Protein AF-A0A166J605-F1 (afdb_monomer_lite)

Radius of gyration: 28.19 Å; chains: 1; bounding box: 50×47×83 Å

Secondary structure (DSSP, 8-state):
------PPEEP-TTSEE-TT-EEEETTEEEEESS-EESPPTTSS-TTSSEEEEE---------S-PPP-EEEES--SEEE-BTTBEEEEEEEEESS-EEEEEEEEETTS-EEEEEEEEESSEEEEEEEE-S--SEEEEEEEEEEETTS-EEEEEEEEEEE-TT-PPP--TT-PPBP-TT--PPTT-EEE-TTS-EEEEPPTTSHHHHT-GGG-TTTSSSHHHHEEE-

pLDDT: mean 83.41, std 15.11, range [32.03, 97.44]

Structure (mmCIF, N/CA/C/O backbone):
data_AF-A0A166J605-F1
#
_entry.id   AF-A0A166J605-F1
#
loop_
_atom_site.group_PDB
_atom_site.id
_atom_site.type_symbol
_atom_site.label_atom_id
_atom_site.label_alt_id
_atom_site.label_comp_id
_atom_site.label_asym_id
_atom_site.label_entity_id
_atom_site.label_seq_id
_atom_site.pdbx_PDB_ins_code
_atom_site.Cartn_x
_atom_site.Cartn_y
_atom_site.Cartn_z
_atom_site.occupancy
_atom_site.B_iso_or_equiv
_atom_site.auth_seq_id
_atom_site.auth_comp_id
_atom_site.auth_asym_id
_atom_site.auth_atom_id
_atom_site.pdbx_PDB_model_num
ATOM 1 N N . MET A 1 1 ? 3.686 -33.165 -22.430 1.00 32.03 1 MET A N 1
ATOM 2 C CA . MET A 1 1 ? 2.916 -32.115 -21.742 1.00 32.03 1 MET A CA 1
ATOM 3 C C . MET A 1 1 ? 3.127 -30.854 -22.553 1.00 32.03 1 MET A C 1
ATOM 5 O O . MET A 1 1 ? 4.268 -30.515 -22.823 1.00 32.03 1 MET A O 1
ATOM 9 N N . THR A 1 2 ? 2.044 -30.329 -23.110 1.00 35.28 2 THR A N 1
ATOM 10 C CA . THR A 1 2 ? 1.990 -29.158 -23.990 1.00 35.28 2 THR A CA 1
ATOM 11 C C . THR A 1 2 ? 2.029 -27.903 -23.134 1.00 35.28 2 THR A C 1
ATOM 13 O O . THR A 1 2 ? 1.066 -27.674 -22.406 1.00 35.28 2 THR A O 1
ATOM 16 N N . ASP A 1 3 ? 3.100 -27.119 -23.220 1.00 38.66 3 ASP A N 1
ATOM 17 C CA . ASP A 1 3 ? 3.092 -25.752 -22.699 1.00 38.66 3 ASP A CA 1
ATOM 18 C C . ASP A 1 3 ? 2.829 -24.812 -23.877 1.00 38.66 3 ASP A C 1
ATOM 20 O O . ASP A 1 3 ? 3.684 -24.569 -24.729 1.00 38.66 3 ASP A O 1
ATOM 24 N N . GLY A 1 4 ? 1.555 -24.449 -24.016 1.00 38.75 4 GLY A N 1
ATOM 25 C CA . GLY A 1 4 ? 1.030 -23.620 -25.089 1.00 38.75 4 GLY A CA 1
ATOM 26 C C . GLY A 1 4 ? 1.292 -22.147 -24.814 1.00 38.75 4 GLY A C 1
ATOM 27 O O . GLY A 1 4 ? 0.383 -21.429 -24.403 1.00 38.75 4 GLY A O 1
ATOM 28 N N . SER A 1 5 ? 2.514 -21.694 -25.093 1.00 47.38 5 SER A N 1
ATOM 29 C CA . SER A 1 5 ? 2.803 -20.272 -25.289 1.00 47.38 5 SER A CA 1
ATOM 30 C C . SER A 1 5 ? 2.070 -19.799 -26.550 1.00 47.38 5 SER A C 1
ATOM 32 O O . SER A 1 5 ? 2.571 -19.928 -27.665 1.00 47.38 5 SER A O 1
ATOM 34 N N . ASN A 1 6 ? 0.835 -19.321 -26.376 1.00 52.19 6 ASN A N 1
ATOM 35 C CA . ASN A 1 6 ? -0.012 -18.757 -27.430 1.00 52.19 6 ASN A CA 1
ATOM 36 C C . ASN A 1 6 ? 0.515 -17.382 -27.871 1.00 52.19 6 ASN A C 1
ATOM 38 O O . ASN A 1 6 ? -0.078 -16.352 -27.564 1.00 52.19 6 ASN A O 1
ATOM 42 N N . CYS A 1 7 ? 1.634 -17.378 -28.585 1.00 62.84 7 CYS A N 1
ATOM 43 C CA . CYS A 1 7 ? 2.176 -16.205 -29.253 1.00 62.84 7 CYS A CA 1
ATOM 44 C C . CYS A 1 7 ? 1.897 -16.294 -30.759 1.00 62.84 7 CYS A C 1
ATOM 46 O O . CYS A 1 7 ? 2.074 -17.359 -31.358 1.00 62.84 7 CYS A O 1
ATOM 48 N N . ALA A 1 8 ? 1.486 -15.182 -31.374 1.00 70.12 8 ALA A N 1
ATOM 49 C CA . ALA A 1 8 ? 1.404 -15.070 -32.828 1.00 70.12 8 ALA A CA 1
ATOM 50 C C . ALA A 1 8 ? 2.793 -15.271 -33.467 1.00 70.12 8 ALA A C 1
ATOM 52 O O . ALA A 1 8 ? 3.817 -14.977 -32.850 1.00 70.12 8 ALA A O 1
ATOM 53 N N . ALA A 1 9 ? 2.840 -15.796 -34.693 1.00 82.44 9 ALA A N 1
ATOM 54 C CA . ALA A 1 9 ? 4.103 -15.988 -35.405 1.00 82.44 9 ALA A CA 1
ATOM 55 C C . ALA A 1 9 ? 4.749 -14.633 -35.750 1.00 82.44 9 ALA A C 1
ATOM 57 O O . ALA A 1 9 ? 4.039 -13.667 -36.011 1.00 82.44 9 ALA A O 1
ATOM 58 N N . ALA A 1 10 ? 6.082 -14.559 -35.787 1.00 83.06 10 ALA A N 1
ATOM 59 C CA . ALA A 1 10 ? 6.775 -13.329 -36.175 1.00 83.06 10 ALA A CA 1
ATOM 60 C C . ALA A 1 10 ? 6.398 -12.897 -37.603 1.00 83.06 10 ALA A C 1
ATOM 62 O O . ALA A 1 10 ? 6.252 -13.743 -38.492 1.00 83.06 10 ALA A O 1
ATOM 63 N N . TRP A 1 11 ? 6.256 -11.588 -37.826 1.00 89.88 11 TRP A N 1
ATOM 64 C CA . TRP A 1 11 ? 5.959 -11.043 -39.148 1.00 89.88 11 TRP A CA 1
ATOM 65 C C . TRP A 1 11 ? 7.101 -11.320 -40.141 1.00 89.88 11 TRP A C 1
ATOM 67 O O . TRP A 1 11 ? 8.266 -11.017 -39.903 1.00 89.88 11 TRP A O 1
ATOM 77 N N . ASP A 1 12 ? 6.741 -11.883 -41.291 1.00 88.94 12 ASP A N 1
ATOM 78 C CA . ASP A 1 12 ? 7.602 -12.097 -42.456 1.00 88.94 12 ASP A CA 1
ATOM 79 C C . ASP A 1 12 ? 7.121 -11.253 -43.649 1.00 88.94 12 ASP A C 1
ATOM 81 O O . ASP A 1 12 ? 5.981 -11.391 -44.104 1.00 88.94 12 ASP A O 1
ATOM 85 N N . THR A 1 13 ? 8.019 -10.425 -44.190 1.00 90.62 13 THR A N 1
ATOM 86 C CA . THR A 1 13 ? 7.787 -9.530 -45.339 1.00 90.62 13 THR A CA 1
ATOM 87 C C . THR A 1 13 ? 7.363 -10.252 -46.629 1.00 90.62 13 THR A C 1
ATOM 89 O O . THR A 1 13 ? 6.655 -9.696 -47.471 1.00 90.62 13 THR A O 1
ATOM 92 N N . ASN A 1 14 ? 7.754 -11.514 -46.808 1.00 90.75 14 ASN A N 1
ATOM 93 C CA . ASN A 1 14 ? 7.460 -12.293 -48.009 1.00 90.75 14 ASN A CA 1
ATOM 94 C C . ASN A 1 14 ? 6.150 -13.075 -47.916 1.00 90.75 14 ASN A C 1
ATOM 96 O O . ASN A 1 14 ? 5.691 -13.584 -48.949 1.00 90.75 14 ASN A O 1
ATOM 100 N N . THR A 1 15 ? 5.554 -13.149 -46.730 1.00 87.81 15 THR A N 1
ATOM 101 C CA . THR A 1 15 ? 4.316 -13.878 -46.457 1.00 87.81 15 THR A CA 1
ATOM 102 C C . THR A 1 15 ? 3.096 -13.006 -46.740 1.00 87.81 15 THR A C 1
ATOM 104 O O . THR A 1 15 ? 3.112 -11.789 -46.568 1.00 87.81 15 THR A O 1
ATOM 107 N N . VAL A 1 16 ? 2.042 -13.641 -47.248 1.00 92.94 16 VAL A N 1
ATOM 108 C CA . VAL A 1 16 ? 0.738 -13.008 -47.459 1.00 92.94 16 VAL A CA 1
ATOM 109 C C . VAL A 1 16 ? -0.096 -13.200 -46.202 1.00 92.94 16 VAL A C 1
ATOM 111 O O . VAL A 1 16 ? -0.232 -14.335 -45.749 1.00 92.94 16 VAL A O 1
ATOM 114 N N . TYR A 1 17 ? -0.690 -12.116 -45.714 1.00 90.06 17 TYR A N 1
ATOM 115 C CA . TYR A 1 17 ? -1.621 -12.111 -44.588 1.00 90.06 17 TYR A CA 1
ATOM 116 C C . TYR A 1 17 ? -2.995 -11.642 -45.053 1.00 90.06 17 TYR A C 1
ATOM 118 O O . TYR A 1 17 ? -3.101 -10.791 -45.941 1.00 90.06 17 TYR A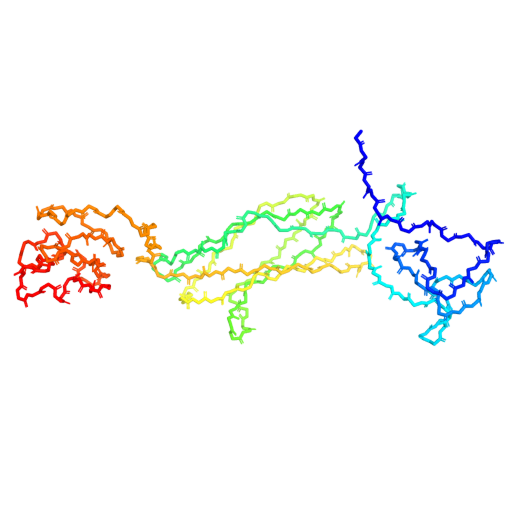 O 1
ATOM 126 N N . VAL A 1 18 ? -4.048 -12.204 -44.476 1.00 90.50 18 VAL A N 1
ATOM 127 C CA . VAL A 1 18 ? -5.445 -11.836 -44.732 1.00 90.50 18 VAL A CA 1
ATOM 128 C C . VAL A 1 18 ? -6.105 -11.298 -43.465 1.00 90.50 18 VAL A C 1
ATOM 130 O O . VAL A 1 18 ? -5.535 -11.364 -42.382 1.00 90.50 18 VAL A O 1
ATOM 133 N N . GLU A 1 19 ? -7.305 -10.731 -43.603 1.00 89.75 19 GLU A N 1
ATOM 134 C CA . GLU A 1 19 ? -8.050 -10.161 -42.475 1.00 89.75 19 GLU A CA 1
ATOM 135 C C . GLU A 1 19 ? -8.143 -11.141 -41.293 1.00 89.75 19 GLU A C 1
ATOM 137 O O . GLU A 1 19 ? -8.580 -12.282 -41.451 1.00 89.75 19 GLU A O 1
ATOM 142 N N . GLY A 1 20 ? -7.749 -10.673 -40.109 1.00 82.62 20 GLY A N 1
ATOM 143 C CA . GLY A 1 20 ? -7.756 -11.444 -38.868 1.00 82.62 20 GLY A CA 1
ATOM 144 C C . GLY A 1 20 ? -6.460 -12.199 -38.564 1.00 82.62 20 GLY A C 1
ATOM 145 O O . GLY A 1 20 ? -6.301 -12.643 -37.425 1.00 82.62 20 GLY A O 1
ATOM 146 N N . ASP A 1 21 ? -5.527 -12.314 -39.516 1.00 88.75 21 ASP A N 1
ATOM 147 C CA . ASP A 1 21 ? -4.219 -12.925 -39.260 1.00 88.75 21 ASP A CA 1
ATOM 148 C C . ASP A 1 21 ? -3.436 -12.115 -38.225 1.00 88.75 21 ASP A C 1
ATOM 150 O O . ASP A 1 21 ? -3.425 -10.882 -38.257 1.00 88.75 21 ASP A O 1
ATOM 154 N N . GLN A 1 22 ? -2.766 -12.825 -37.315 1.00 87.56 22 GLN A N 1
ATOM 155 C CA . GLN A 1 22 ? -1.987 -12.237 -36.231 1.00 87.56 22 GLN A CA 1
ATOM 156 C C . GLN A 1 22 ? -0.501 -12.490 -36.420 1.00 87.56 22 GLN A C 1
ATOM 158 O O . GLN A 1 22 ? -0.092 -13.617 -36.708 1.00 87.56 22 GLN A O 1
ATOM 163 N N . VAL A 1 23 ? 0.299 -11.455 -36.182 1.00 86.38 23 VAL A N 1
ATOM 164 C CA . VAL A 1 23 ? 1.761 -11.533 -36.195 1.00 86.38 23 VAL A CA 1
ATOM 165 C C . VAL A 1 23 ? 2.365 -10.810 -35.000 1.00 86.38 23 VAL A C 1
ATOM 167 O O . VAL A 1 23 ? 1.783 -9.843 -34.508 1.00 86.38 23 VAL A O 1
ATOM 170 N N . SER A 1 24 ? 3.541 -11.241 -34.549 1.00 84.69 24 SER A N 1
ATOM 171 C CA . SER A 1 24 ? 4.363 -10.452 -33.631 1.00 84.69 24 SER A CA 1
ATOM 172 C C . SER A 1 24 ? 5.374 -9.602 -34.404 1.00 84.69 24 SER A C 1
ATOM 174 O O . SER A 1 24 ? 6.032 -10.082 -35.330 1.00 84.69 24 SER A O 1
ATOM 176 N N . HIS A 1 25 ? 5.466 -8.318 -34.053 1.00 80.00 25 HIS A N 1
ATOM 177 C CA . HIS A 1 25 ? 6.425 -7.365 -34.623 1.00 80.00 25 HIS A CA 1
ATOM 178 C C . HIS A 1 25 ? 6.642 -6.207 -33.645 1.00 80.00 25 HIS A C 1
ATOM 180 O O . HIS A 1 25 ? 5.673 -5.721 -33.059 1.00 80.00 25 HIS A O 1
ATOM 186 N N . ASP A 1 26 ? 7.893 -5.787 -33.450 1.00 73.25 26 ASP A N 1
ATOM 187 C CA . ASP A 1 26 ? 8.279 -4.699 -32.534 1.00 73.25 26 ASP A CA 1
ATOM 188 C C . ASP A 1 26 ? 7.640 -4.796 -31.136 1.00 73.25 26 ASP A C 1
ATOM 190 O O . ASP A 1 26 ? 7.045 -3.850 -30.623 1.00 73.25 26 ASP A O 1
ATOM 194 N N . GLY A 1 27 ? 7.710 -5.985 -30.528 1.00 71.31 27 GLY A N 1
ATOM 195 C CA . GLY A 1 27 ? 7.233 -6.224 -29.158 1.00 71.31 27 GLY A CA 1
ATOM 196 C C . GLY A 1 27 ? 5.711 -6.271 -28.989 1.00 71.31 27 GLY A C 1
ATOM 197 O O . GLY A 1 27 ? 5.237 -6.527 -27.887 1.00 71.31 27 GLY A O 1
ATOM 198 N N . ALA A 1 28 ? 4.939 -6.090 -30.062 1.00 75.81 28 ALA A N 1
ATOM 199 C CA . ALA A 1 28 ? 3.483 -6.120 -30.029 1.00 75.81 28 ALA A CA 1
ATOM 200 C C . ALA A 1 28 ? 2.901 -7.210 -30.936 1.00 75.81 28 ALA A C 1
ATOM 202 O O . ALA A 1 28 ? 3.523 -7.662 -31.901 1.00 75.81 28 ALA A O 1
ATOM 203 N N . THR A 1 29 ? 1.663 -7.605 -30.641 1.00 83.31 29 THR A N 1
ATOM 204 C CA . THR A 1 29 ? 0.846 -8.419 -31.544 1.00 83.31 29 THR A CA 1
ATOM 205 C C . THR A 1 29 ? 0.003 -7.507 -32.429 1.00 83.31 29 THR A C 1
ATOM 207 O O . THR A 1 29 ? -0.689 -6.607 -31.944 1.00 83.31 29 THR A O 1
ATOM 210 N N . TRP A 1 30 ? 0.035 -7.763 -33.732 1.00 86.12 30 TRP A N 1
ATOM 211 C CA . TRP A 1 30 ? -0.675 -7.009 -34.760 1.00 86.12 30 TRP A CA 1
ATOM 212 C C . TRP A 1 30 ? -1.662 -7.907 -35.494 1.00 86.12 30 TRP A C 1
ATOM 214 O O . TRP A 1 30 ? -1.347 -9.054 -35.796 1.00 86.12 30 TRP A O 1
ATOM 224 N N . VAL A 1 31 ? -2.842 -7.373 -35.808 1.00 87.94 31 VAL A N 1
ATOM 225 C CA . VAL A 1 31 ? -3.890 -8.039 -36.590 1.00 87.94 31 VAL A CA 1
ATOM 226 C C . VAL A 1 31 ? -4.006 -7.359 -37.951 1.00 87.94 31 VAL A C 1
ATOM 228 O O . VAL A 1 31 ? -4.126 -6.131 -38.023 1.00 87.94 31 VAL A O 1
ATOM 231 N N . ALA A 1 32 ? -3.991 -8.141 -39.027 1.00 92.50 32 ALA A N 1
ATOM 232 C CA . ALA A 1 32 ? -4.240 -7.636 -40.372 1.00 92.50 32 ALA A CA 1
ATOM 233 C C . ALA A 1 32 ? -5.724 -7.273 -40.533 1.00 92.50 32 ALA A C 1
ATOM 235 O O . ALA A 1 32 ? -6.611 -8.077 -40.251 1.00 92.50 32 ALA A O 1
ATOM 236 N N . GLY A 1 33 ? -6.011 -6.063 -41.005 1.00 84.00 33 GLY A N 1
ATOM 237 C CA . GLY A 1 33 ? -7.370 -5.607 -41.302 1.00 84.00 33 GLY A CA 1
ATOM 238 C C . GLY A 1 33 ? -7.880 -6.063 -42.671 1.00 84.00 33 GLY A C 1
ATOM 239 O O . GLY A 1 33 ? -9.083 -6.084 -42.898 1.00 84.00 33 GLY A O 1
ATOM 240 N N . TRP A 1 34 ? -6.979 -6.405 -43.594 1.00 88.25 34 TRP A N 1
ATOM 241 C CA . TRP A 1 34 ? -7.284 -6.936 -44.925 1.00 88.25 34 TRP A CA 1
ATOM 242 C C . TRP A 1 34 ? -6.033 -7.584 -45.534 1.00 88.25 34 TRP A C 1
ATOM 244 O O . TRP A 1 34 ? -4.987 -7.663 -44.896 1.00 88.25 34 TRP A O 1
ATOM 254 N N . TYR A 1 35 ? -6.147 -8.055 -46.780 1.00 94.50 35 TYR A N 1
ATOM 255 C CA . TYR A 1 35 ? -5.037 -8.635 -47.536 1.00 94.50 35 TYR A CA 1
ATOM 256 C C . TYR A 1 35 ? -3.806 -7.716 -47.557 1.00 94.50 35 TYR A C 1
ATOM 258 O O . TYR A 1 35 ? -3.887 -6.587 -48.043 1.00 94.50 35 TYR A O 1
ATOM 266 N N . THR A 1 36 ? -2.654 -8.225 -47.127 1.00 91.88 36 THR A N 1
ATOM 267 C CA . THR A 1 36 ? -1.374 -7.514 -47.202 1.00 91.88 36 THR A CA 1
ATOM 268 C C . THR A 1 36 ? -0.198 -8.455 -47.441 1.00 91.88 36 THR A C 1
ATOM 270 O O . THR A 1 36 ? -0.246 -9.651 -47.150 1.00 91.88 36 THR A O 1
ATOM 273 N N . ARG A 1 37 ? 0.874 -7.908 -48.017 1.00 92.88 37 ARG A N 1
ATOM 274 C CA . ARG A 1 37 ? 2.165 -8.570 -48.202 1.00 92.88 37 ARG A CA 1
ATOM 275 C C . ARG A 1 37 ? 3.264 -7.515 -48.221 1.00 92.88 37 ARG A C 1
ATOM 277 O O . ARG A 1 37 ? 3.218 -6.608 -49.048 1.00 92.88 37 ARG A O 1
ATOM 284 N N . GLY A 1 38 ? 4.259 -7.669 -47.357 1.00 88.38 38 GLY A N 1
ATOM 285 C CA . GLY A 1 38 ? 5.427 -6.788 -47.306 1.00 88.38 38 GLY A CA 1
ATOM 286 C C . GLY A 1 38 ? 5.211 -5.431 -46.632 1.00 88.38 38 GLY A C 1
ATOM 287 O O . GLY A 1 38 ? 6.190 -4.721 -46.436 1.00 88.38 38 GLY A O 1
ATOM 288 N N . GLU A 1 39 ? 3.985 -5.078 -46.234 1.00 86.88 39 GLU A N 1
ATOM 289 C CA . GLU A 1 39 ? 3.732 -3.894 -45.404 1.00 86.88 39 GLU A CA 1
ATOM 290 C C . GLU A 1 39 ? 4.042 -4.219 -43.941 1.00 86.88 39 GLU A C 1
ATOM 292 O O . GLU A 1 39 ? 3.499 -5.178 -43.389 1.00 86.88 39 GLU A O 1
ATOM 297 N N . GLU A 1 40 ? 4.929 -3.438 -43.331 1.00 89.44 40 GLU A N 1
ATOM 298 C CA . GLU A 1 40 ? 5.452 -3.681 -41.986 1.00 89.44 40 GLU A CA 1
ATOM 299 C C . GLU A 1 40 ? 4.476 -3.174 -40.904 1.00 89.44 40 GLU A C 1
ATOM 301 O O . GLU A 1 40 ? 4.002 -2.029 -40.994 1.00 89.44 40 GLU A O 1
ATOM 306 N N . PRO A 1 41 ? 4.141 -3.983 -39.881 1.00 87.88 41 PRO A N 1
ATOM 307 C CA . PRO A 1 41 ? 3.296 -3.541 -38.775 1.00 87.88 41 PRO A CA 1
ATOM 308 C C . PRO A 1 41 ? 3.866 -2.311 -38.056 1.00 87.88 41 PRO A C 1
ATOM 310 O O . PRO A 1 41 ? 5.072 -2.145 -37.945 1.00 87.88 41 PRO A O 1
ATOM 313 N N . GLY A 1 42 ? 2.997 -1.396 -37.618 1.00 83.69 42 GLY A N 1
ATOM 314 C CA . GLY A 1 42 ? 3.407 -0.135 -36.977 1.00 83.69 42 GLY A CA 1
ATOM 315 C C . GLY A 1 42 ? 3.837 0.996 -37.920 1.00 83.69 42 GLY A C 1
ATOM 316 O O . GLY A 1 42 ? 3.830 2.154 -37.509 1.00 83.69 42 GLY A O 1
ATOM 317 N N . THR A 1 43 ? 4.105 0.717 -39.200 1.00 84.75 43 THR A N 1
ATOM 318 C CA . THR A 1 43 ? 4.583 1.740 -40.160 1.00 84.75 43 THR A CA 1
ATOM 319 C C . THR A 1 43 ? 3.484 2.366 -41.026 1.00 84.75 43 THR A C 1
ATOM 321 O O . THR A 1 43 ? 3.698 3.387 -41.677 1.00 84.75 43 THR A O 1
ATOM 324 N N . THR A 1 44 ? 2.283 1.782 -41.031 1.00 81.88 44 THR A N 1
ATOM 325 C CA . THR A 1 44 ? 1.199 2.139 -41.970 1.00 81.88 44 THR A CA 1
ATOM 326 C C . THR A 1 44 ? 0.207 3.181 -41.429 1.00 81.88 44 THR A C 1
ATOM 328 O O . THR A 1 44 ? -0.774 3.514 -42.096 1.00 81.88 44 THR A O 1
ATOM 331 N N . GLY A 1 45 ? 0.483 3.755 -40.252 1.00 72.88 45 GLY A N 1
ATOM 332 C CA . GLY A 1 45 ? -0.334 4.791 -39.611 1.00 72.88 45 GLY A CA 1
ATOM 333 C C . GLY A 1 45 ? -1.644 4.272 -39.006 1.00 72.88 45 GLY A C 1
ATOM 334 O O . GLY A 1 45 ? -2.002 3.105 -39.136 1.00 72.88 45 GLY A O 1
ATOM 335 N N . GLU A 1 46 ? -2.395 5.156 -38.343 1.00 64.56 46 GLU A N 1
ATOM 336 C CA . GLU A 1 46 ? -3.615 4.795 -37.594 1.00 64.56 46 GLU A CA 1
ATOM 337 C C . GLU A 1 46 ? -4.708 4.161 -38.474 1.00 64.56 46 GLU A C 1
ATOM 339 O O . GLU A 1 46 ? -5.496 3.344 -38.003 1.00 64.56 46 GLU A O 1
ATOM 344 N N . TRP A 1 47 ? -4.721 4.470 -39.773 1.00 78.62 47 TRP A N 1
ATOM 345 C CA . TRP A 1 47 ? -5.652 3.919 -40.769 1.00 78.62 47 TRP A CA 1
ATOM 346 C C . TRP A 1 47 ? -5.035 2.813 -41.639 1.00 78.62 47 TRP A C 1
ATOM 348 O O . TRP A 1 47 ? -5.635 2.415 -42.635 1.00 78.62 47 TRP A O 1
ATOM 358 N N . GLY A 1 48 ? -3.849 2.335 -41.265 1.00 83.75 48 GLY A N 1
ATOM 359 C CA . GLY A 1 48 ? -3.097 1.313 -41.977 1.00 83.75 48 GLY A CA 1
ATOM 360 C C . GLY A 1 48 ? -3.651 -0.101 -41.826 1.00 83.75 48 GLY A C 1
ATOM 361 O O . GLY A 1 48 ? -4.593 -0.355 -41.068 1.00 83.75 48 GLY A O 1
ATOM 362 N N . VAL A 1 49 ? -3.043 -1.026 -42.572 1.00 89.69 49 VAL A N 1
ATOM 363 C CA . VAL A 1 49 ? -3.476 -2.427 -42.666 1.00 89.69 49 VAL A CA 1
ATOM 364 C C . VAL A 1 49 ? -3.253 -3.220 -41.380 1.00 89.69 49 VAL A C 1
ATOM 366 O O . VAL A 1 49 ? -3.972 -4.182 -41.132 1.00 89.69 49 VAL A O 1
ATOM 369 N N . TRP A 1 50 ? -2.307 -2.808 -40.535 1.00 90.31 50 TRP A N 1
ATOM 370 C CA . TRP A 1 50 ? -2.004 -3.477 -39.272 1.00 90.31 50 TRP A CA 1
ATOM 371 C C . TRP A 1 50 ? -2.608 -2.724 -38.092 1.00 90.31 50 TRP A C 1
ATOM 373 O O . TRP A 1 50 ? -2.308 -1.551 -37.866 1.00 90.31 50 TRP A O 1
ATOM 383 N N . LYS A 1 51 ? -3.438 -3.415 -37.310 1.00 86.25 51 LYS A N 1
ATOM 384 C CA . LYS A 1 51 ? -4.030 -2.896 -36.073 1.00 86.25 51 LYS A CA 1
ATOM 385 C C . LYS A 1 51 ? -3.371 -3.554 -34.872 1.00 86.25 51 LYS A C 1
ATOM 387 O O . LYS A 1 51 ? -3.276 -4.776 -34.811 1.00 86.25 51 LYS A O 1
ATOM 392 N N . LYS A 1 52 ? -2.914 -2.744 -33.919 1.00 82.19 52 LYS A N 1
ATOM 393 C CA . LYS A 1 52 ? -2.286 -3.234 -32.690 1.00 82.19 52 LYS A CA 1
ATOM 394 C C . LYS A 1 52 ? -3.339 -3.938 -31.828 1.00 82.19 52 LYS A C 1
ATOM 396 O O . LYS A 1 52 ? -4.379 -3.348 -31.542 1.00 82.19 52 LYS A O 1
ATOM 401 N N . ALA A 1 53 ? -3.088 -5.193 -31.464 1.00 75.44 53 ALA A N 1
ATOM 402 C CA . ALA A 1 53 ? -4.025 -6.041 -30.726 1.00 75.44 53 ALA A CA 1
ATOM 403 C C . ALA A 1 53 ? -3.651 -6.193 -29.246 1.00 75.44 53 ALA A C 1
ATOM 405 O O . ALA A 1 53 ? -4.541 -6.191 -28.398 1.00 75.44 53 ALA A O 1
ATOM 406 N N . SER A 1 54 ? -2.356 -6.288 -28.926 1.00 69.12 54 SER A N 1
ATOM 407 C CA . SER A 1 54 ? -1.856 -6.311 -27.546 1.00 69.12 54 SER A CA 1
ATOM 408 C C . SER A 1 54 ? -0.354 -6.017 -27.472 1.00 69.12 54 SER A C 1
ATOM 410 O O . SER A 1 54 ? 0.387 -6.290 -28.418 1.00 69.12 54 SER A O 1
ATOM 412 N N . ASP A 1 55 ? 0.102 -5.519 -26.322 1.00 59.97 55 ASP A N 1
ATOM 413 C CA . ASP A 1 55 ? 1.523 -5.306 -25.981 1.00 59.97 55 ASP A CA 1
ATOM 414 C C . ASP A 1 55 ? 2.215 -6.593 -25.485 1.00 59.97 55 ASP A C 1
ATOM 416 O O . ASP A 1 55 ? 3.156 -6.561 -24.701 1.00 59.97 55 ASP A O 1
ATOM 420 N N . SER A 1 56 ? 1.715 -7.765 -25.886 1.00 49.81 56 SER A N 1
ATOM 421 C CA . SER A 1 56 ? 2.229 -9.052 -25.410 1.00 49.81 56 SER A CA 1
ATOM 422 C C . SER A 1 56 ? 3.575 -9.367 -26.072 1.00 49.81 56 SER A C 1
ATOM 424 O O . SER A 1 56 ? 3.614 -9.731 -27.251 1.00 49.81 56 SER A O 1
ATOM 426 N N . SER A 1 57 ? 4.664 -9.249 -25.307 1.00 52.66 57 SER A N 1
ATOM 427 C CA . SER A 1 57 ? 6.037 -9.497 -25.746 1.00 52.66 57 SER A CA 1
ATOM 428 C C . SER A 1 57 ? 6.263 -10.969 -26.121 1.00 52.66 57 SER A C 1
ATOM 430 O O . SER A 1 57 ? 6.553 -11.841 -25.306 1.00 52.66 57 SER A O 1
ATOM 432 N N . CYS A 1 58 ? 6.151 -11.265 -27.414 1.00 48.16 58 CYS A N 1
ATOM 433 C CA . CYS A 1 58 ? 6.579 -12.538 -27.982 1.00 48.16 58 CYS A CA 1
ATOM 434 C C . CYS A 1 58 ? 7.505 -12.291 -29.175 1.00 48.16 58 CYS A C 1
ATOM 436 O O . CYS A 1 58 ? 7.110 -12.399 -30.336 1.00 48.16 58 CYS A O 1
ATOM 438 N N . GLY A 1 59 ? 8.756 -11.950 -28.880 1.00 46.38 59 GLY A N 1
ATOM 439 C CA . GLY A 1 59 ? 9.804 -11.755 -29.876 1.00 46.38 59 GLY A CA 1
ATOM 440 C C . GLY A 1 59 ? 11.170 -11.876 -29.223 1.00 46.38 59 GLY A C 1
ATOM 441 O O . GLY A 1 59 ? 11.715 -10.901 -28.725 1.00 46.38 59 GLY A O 1
ATOM 442 N N . GLY A 1 60 ? 11.707 -13.094 -29.188 1.00 40.16 60 GLY A N 1
ATOM 443 C CA . GLY A 1 60 ? 13.047 -13.352 -28.681 1.00 40.16 60 GLY A CA 1
ATOM 444 C C . GLY A 1 60 ? 14.114 -12.740 -29.583 1.00 40.16 60 GLY A C 1
ATOM 445 O O . GLY A 1 60 ? 14.411 -13.272 -30.649 1.00 40.16 60 GLY A O 1
ATOM 446 N N . ASN A 1 61 ? 14.746 -11.680 -29.093 1.00 40.41 61 ASN A N 1
ATOM 447 C CA . ASN A 1 61 ? 16.152 -11.393 -29.329 1.00 40.41 61 ASN A CA 1
ATOM 448 C C . ASN A 1 61 ? 16.718 -10.797 -28.029 1.00 40.41 61 ASN A C 1
ATOM 450 O O . ASN A 1 61 ? 16.225 -9.753 -27.608 1.00 40.41 61 ASN A O 1
ATOM 454 N N . PRO A 1 62 ? 17.720 -11.408 -27.368 1.00 46.91 62 PRO A N 1
ATOM 455 C CA . PRO A 1 62 ? 18.416 -10.755 -26.269 1.00 46.91 62 PRO A CA 1
ATOM 456 C C . PRO A 1 62 ? 19.339 -9.683 -26.865 1.00 46.91 62 PRO A C 1
ATOM 458 O O . PRO A 1 62 ? 20.535 -9.897 -27.063 1.00 46.91 62 PRO A O 1
ATOM 461 N N . GLY A 1 63 ? 18.758 -8.539 -27.226 1.00 37.22 63 GLY A N 1
ATOM 462 C CA . GLY A 1 63 ? 19.511 -7.307 -27.408 1.00 37.22 63 GLY A CA 1
ATOM 463 C C . GLY A 1 63 ? 20.001 -6.814 -26.042 1.00 37.22 63 GLY A C 1
ATOM 464 O O . GLY A 1 63 ? 19.311 -7.015 -25.043 1.00 37.22 63 GLY A O 1
ATOM 465 N N . PRO A 1 64 ? 21.189 -6.196 -25.948 1.00 40.06 64 PRO A N 1
ATOM 466 C CA . PRO A 1 64 ? 21.617 -5.529 -24.727 1.00 40.06 64 PRO A CA 1
ATOM 467 C C . PRO A 1 64 ? 20.829 -4.218 -24.603 1.00 40.06 64 PRO A C 1
ATOM 469 O O . PRO A 1 64 ? 21.290 -3.173 -25.051 1.00 40.06 64 PRO A O 1
ATOM 472 N N . GLY A 1 65 ? 19.607 -4.310 -24.091 1.00 46.44 65 GLY A N 1
ATOM 473 C CA . GLY A 1 65 ? 18.672 -3.196 -23.955 1.00 46.44 65 GLY A CA 1
ATOM 474 C C . GLY A 1 65 ? 17.247 -3.724 -23.998 1.00 46.44 65 GLY A C 1
ATOM 475 O O . GLY A 1 65 ? 16.623 -3.700 -25.055 1.00 46.44 65 GLY A O 1
ATOM 476 N N . GLY A 1 66 ? 16.797 -4.304 -22.884 1.00 56.91 66 GLY A N 1
ATOM 477 C CA . GLY A 1 66 ? 15.363 -4.476 -22.650 1.00 56.91 66 GLY A CA 1
ATOM 478 C C . GLY A 1 66 ? 14.717 -3.106 -22.444 1.00 56.91 66 GLY A C 1
ATOM 479 O O . GLY A 1 66 ? 15.421 -2.138 -22.166 1.00 56.91 66 GLY A O 1
ATOM 480 N N . ASP A 1 67 ? 13.404 -3.035 -22.612 1.00 69.44 67 ASP A N 1
ATOM 481 C CA . ASP A 1 67 ? 12.576 -1.927 -22.137 1.00 69.44 67 ASP A CA 1
ATOM 482 C C . ASP A 1 67 ? 12.832 -1.657 -20.649 1.00 69.44 67 ASP A C 1
ATOM 484 O O . ASP A 1 67 ? 13.162 -2.582 -19.902 1.00 69.44 67 ASP A O 1
ATOM 488 N N . VAL A 1 68 ? 12.721 -0.398 -20.209 1.00 79.50 68 VAL A N 1
ATOM 489 C CA . VAL A 1 68 ? 12.928 -0.065 -18.794 1.00 79.50 68 VAL A CA 1
ATOM 490 C C . VAL A 1 68 ? 11.889 -0.806 -17.954 1.00 79.50 68 VAL A C 1
ATOM 492 O O . VAL A 1 68 ? 10.690 -0.539 -18.039 1.00 79.50 68 VAL A O 1
ATOM 495 N N . GLU A 1 69 ? 12.351 -1.692 -17.075 1.00 82.88 69 GLU A N 1
ATOM 496 C CA . GLU A 1 69 ? 11.490 -2.405 -16.137 1.00 82.88 69 GLU A CA 1
ATOM 497 C C . GLU A 1 69 ? 11.686 -1.856 -14.725 1.00 82.88 69 GLU A C 1
ATOM 499 O O . GLU A 1 69 ? 12.809 -1.685 -14.242 1.00 82.88 69 GLU A O 1
ATOM 504 N N . LEU A 1 70 ? 10.570 -1.621 -14.037 1.00 86.31 70 LEU A N 1
ATOM 505 C CA . LEU A 1 70 ? 10.522 -1.277 -12.622 1.00 86.31 70 LEU A CA 1
ATOM 506 C C . LEU A 1 70 ? 9.422 -2.098 -11.959 1.00 86.31 70 LEU A C 1
ATOM 508 O O . LEU A 1 70 ? 8.317 -2.221 -12.485 1.00 86.31 70 LEU A O 1
ATOM 512 N N . SER A 1 71 ? 9.711 -2.628 -10.777 1.00 87.06 71 SER A N 1
ATOM 513 C CA . SER A 1 71 ? 8.739 -3.350 -9.967 1.00 87.06 71 SER A CA 1
ATOM 514 C C . SER A 1 71 ? 8.785 -2.910 -8.509 1.00 87.06 71 SER A C 1
ATOM 516 O O . SER A 1 71 ? 9.812 -2.460 -7.996 1.00 87.06 71 SER A O 1
ATOM 518 N N . VAL A 1 72 ? 7.637 -3.046 -7.850 1.00 92.69 72 VAL A N 1
ATOM 519 C CA . VAL A 1 72 ? 7.457 -2.794 -6.421 1.00 92.69 72 VAL A CA 1
ATOM 520 C C . VAL A 1 72 ? 7.005 -4.095 -5.772 1.00 92.69 72 VAL A C 1
ATOM 522 O O . VAL A 1 72 ? 6.044 -4.724 -6.215 1.00 92.69 72 VAL A O 1
ATOM 525 N N . SER A 1 73 ? 7.683 -4.496 -4.703 1.00 89.12 73 SER A N 1
ATOM 526 C CA . SER A 1 73 ? 7.333 -5.673 -3.906 1.00 89.12 73 SER A CA 1
ATOM 527 C C . SER A 1 73 ? 7.406 -5.371 -2.409 1.00 89.12 73 SER A C 1
ATOM 529 O O . SER A 1 73 ? 7.910 -4.333 -1.992 1.00 89.12 73 SER A O 1
ATOM 531 N N . GLY A 1 74 ? 6.859 -6.252 -1.571 1.00 83.75 74 GLY A N 1
ATOM 532 C CA . GLY A 1 74 ? 6.911 -6.109 -0.108 1.00 83.75 74 GLY A CA 1
ATOM 533 C C . GLY A 1 74 ? 5.932 -5.096 0.500 1.00 83.75 74 GLY A C 1
ATOM 534 O O . GLY A 1 74 ? 5.724 -5.142 1.709 1.00 83.75 74 GLY A O 1
ATOM 535 N N . LEU A 1 75 ? 5.282 -4.255 -0.313 1.00 90.12 75 LEU A N 1
ATOM 536 C CA . LEU A 1 75 ? 4.208 -3.375 0.150 1.00 90.12 75 LEU A CA 1
ATOM 537 C C . LEU A 1 75 ? 3.022 -4.214 0.652 1.00 90.12 75 LEU A C 1
ATOM 539 O O . LEU A 1 75 ? 2.506 -5.071 -0.070 1.00 90.12 75 LEU A O 1
ATOM 543 N N . GLN A 1 76 ? 2.587 -3.972 1.886 1.00 84.75 76 GLN A N 1
ATOM 544 C CA . GLN A 1 76 ? 1.416 -4.631 2.455 1.00 84.75 76 GLN A CA 1
ATOM 545 C C . GLN A 1 76 ? 0.141 -4.012 1.881 1.00 84.75 76 GLN A C 1
ATOM 547 O O . GLN A 1 76 ? 0.094 -2.829 1.551 1.00 84.75 76 GLN A O 1
ATOM 552 N N . SER A 1 77 ? -0.924 -4.806 1.785 1.00 80.56 77 SER A N 1
ATOM 553 C CA . SER A 1 77 ? -2.238 -4.292 1.386 1.00 80.56 77 SER A CA 1
ATOM 554 C C . SER A 1 77 ? -2.870 -3.405 2.461 1.00 80.56 77 SER A C 1
ATOM 556 O O . SER A 1 77 ? -3.780 -2.637 2.159 1.00 80.56 77 SER A O 1
ATOM 558 N N . GLU A 1 78 ? -2.413 -3.530 3.708 1.00 85.69 78 GLU A N 1
ATOM 559 C CA . GLU A 1 78 ? -2.998 -2.883 4.872 1.00 85.69 78 GLU A CA 1
ATOM 560 C C . GLU A 1 78 ? -1.935 -2.535 5.914 1.00 85.69 78 GLU A C 1
ATOM 562 O O . GLU A 1 78 ? -1.060 -3.353 6.195 1.00 85.69 78 GLU A O 1
ATOM 567 N N . TYR A 1 79 ? -2.056 -1.342 6.493 1.00 86.81 79 TYR A N 1
ATOM 568 C CA . TYR A 1 79 ? -1.217 -0.838 7.572 1.00 86.81 79 TYR A CA 1
ATOM 569 C C . TYR A 1 79 ? -2.081 -0.278 8.699 1.00 86.81 79 TYR A C 1
ATOM 571 O O . TYR A 1 79 ? -3.146 0.293 8.457 1.00 86.81 79 TYR A O 1
ATOM 579 N N . ILE A 1 80 ? -1.603 -0.433 9.929 1.00 83.50 80 ILE A N 1
ATOM 580 C CA . ILE A 1 80 ? -2.282 0.035 11.134 1.00 83.50 80 ILE A CA 1
ATOM 581 C C . ILE A 1 80 ? -1.608 1.316 11.622 1.00 83.50 80 ILE A C 1
ATOM 583 O O . ILE A 1 80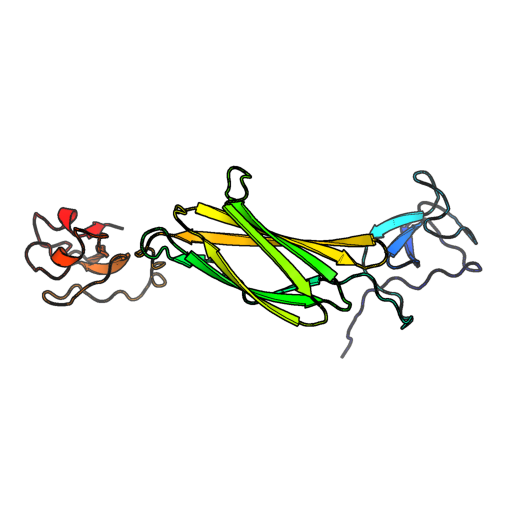 ? -0.381 1.380 11.678 1.00 83.50 80 ILE A O 1
ATOM 587 N N . LEU A 1 81 ? -2.418 2.319 11.950 1.00 82.56 81 LEU A N 1
ATOM 588 C CA . LEU A 1 81 ? -1.979 3.567 12.564 1.00 82.56 81 LEU A CA 1
ATOM 589 C C . LEU A 1 81 ? -1.385 3.292 13.942 1.00 82.56 81 LEU A C 1
ATOM 591 O O . LEU A 1 81 ? -2.054 2.711 14.793 1.00 82.56 81 LEU A O 1
ATOM 595 N N . ASP A 1 82 ? -0.185 3.806 14.176 1.00 81.62 82 ASP A N 1
ATOM 596 C CA . ASP A 1 82 ? 0.407 3.948 15.502 1.00 81.62 82 ASP A CA 1
ATOM 597 C C . ASP A 1 82 ? 0.438 5.440 15.842 1.00 81.62 82 ASP A C 1
ATOM 599 O O . ASP A 1 82 ? 1.232 6.204 15.298 1.00 81.62 82 ASP A O 1
ATOM 603 N N . ASN A 1 83 ? -0.495 5.885 16.688 1.00 75.88 83 ASN A N 1
ATOM 604 C CA . ASN A 1 83 ? -0.600 7.281 17.129 1.00 75.88 83 ASN A CA 1
ATOM 605 C C . ASN A 1 83 ? -0.641 8.323 15.979 1.00 75.88 83 ASN A C 1
ATOM 607 O O . ASN A 1 83 ? -0.105 9.421 16.110 1.00 75.88 83 ASN A O 1
ATOM 611 N N . GLY A 1 84 ? -1.306 7.990 14.867 1.00 76.69 84 GLY A N 1
ATOM 612 C CA . GLY A 1 84 ? -1.412 8.856 13.682 1.00 76.69 84 GLY A CA 1
ATOM 613 C C . GLY A 1 84 ? -0.327 8.623 12.629 1.00 76.69 84 GLY A C 1
ATOM 614 O O . GLY A 1 84 ? -0.418 9.182 11.538 1.00 76.69 84 GLY A O 1
ATOM 615 N N . ASP A 1 85 ? 0.646 7.761 12.916 1.00 85.88 85 ASP A N 1
ATOM 616 C CA . ASP A 1 85 ? 1.780 7.499 12.042 1.00 85.88 85 ASP A CA 1
ATOM 617 C C . ASP A 1 85 ? 1.707 6.088 11.443 1.00 85.88 85 ASP A C 1
ATOM 619 O O . ASP A 1 85 ? 1.141 5.159 12.024 1.00 85.88 85 ASP A O 1
ATOM 623 N N . VAL A 1 86 ? 2.293 5.911 10.260 1.00 92.00 86 VAL A N 1
ATOM 624 C CA . VAL A 1 86 ? 2.446 4.609 9.598 1.00 92.00 86 VAL A CA 1
ATOM 625 C C . VAL A 1 86 ? 3.824 4.528 8.963 1.00 92.00 86 VAL A C 1
ATOM 627 O O . VAL A 1 86 ? 4.193 5.394 8.177 1.00 92.00 86 VAL A O 1
ATOM 630 N N . SER A 1 87 ? 4.555 3.443 9.215 1.00 92.69 87 SER A N 1
ATOM 631 C CA . SER A 1 87 ? 5.783 3.135 8.477 1.00 92.69 87 SER A CA 1
ATOM 632 C C . SER A 1 87 ? 5.496 2.080 7.414 1.00 92.69 87 SER A C 1
ATOM 634 O O . SER A 1 87 ? 5.123 0.948 7.732 1.00 92.69 87 SER A O 1
ATOM 636 N N . ILE A 1 88 ? 5.662 2.445 6.143 1.00 93.25 88 ILE A N 1
ATOM 637 C CA . ILE A 1 88 ? 5.569 1.500 5.029 1.00 93.25 88 ILE A CA 1
ATOM 638 C C . ILE A 1 88 ? 6.966 1.097 4.569 1.00 93.25 88 ILE A C 1
ATOM 640 O O . ILE A 1 88 ? 7.885 1.913 4.492 1.00 93.25 88 ILE A O 1
ATOM 644 N N . GLN A 1 89 ? 7.114 -0.177 4.219 1.00 93.94 89 GLN A N 1
ATOM 645 C CA . GLN A 1 89 ? 8.339 -0.722 3.651 1.00 93.94 89 GLN A CA 1
ATOM 646 C C . GLN A 1 89 ? 8.018 -1.459 2.357 1.00 93.94 89 GLN A C 1
ATOM 648 O O . GLN A 1 89 ? 7.087 -2.260 2.305 1.00 93.94 89 GLN A O 1
ATOM 653 N N . PHE A 1 90 ? 8.807 -1.194 1.324 1.00 94.81 90 PHE A N 1
ATOM 654 C CA . PHE A 1 90 ? 8.719 -1.869 0.036 1.00 94.81 90 PHE A CA 1
ATOM 655 C C . PHE A 1 90 ? 10.106 -1.981 -0.596 1.00 94.81 90 PHE A C 1
ATOM 657 O O . PHE A 1 90 ? 11.024 -1.228 -0.271 1.00 94.81 90 PHE A O 1
ATOM 664 N N . THR A 1 91 ? 10.267 -2.931 -1.506 1.00 92.50 91 THR A N 1
ATOM 665 C CA . THR A 1 91 ? 11.479 -3.119 -2.298 1.00 92.50 91 THR A CA 1
ATOM 666 C C . THR A 1 91 ? 11.199 -2.707 -3.732 1.00 92.50 91 THR A C 1
ATOM 668 O O . THR A 1 91 ? 10.226 -3.153 -4.339 1.00 92.50 91 THR A O 1
ATOM 671 N N . LEU A 1 92 ? 12.065 -1.843 -4.251 1.00 93.62 92 LEU A N 1
ATOM 672 C CA . LEU A 1 92 ? 12.114 -1.468 -5.655 1.00 93.62 92 LEU A CA 1
ATOM 673 C C . LEU A 1 92 ? 13.147 -2.329 -6.363 1.00 93.62 92 LEU A C 1
ATOM 675 O O . LEU A 1 92 ? 14.252 -2.461 -5.841 1.00 93.62 92 LEU A O 1
ATOM 679 N N . GLU A 1 93 ? 12.817 -2.847 -7.542 1.00 91.44 93 GLU A N 1
ATOM 680 C CA . GLU A 1 93 ? 13.764 -3.559 -8.407 1.00 91.44 93 GLU A CA 1
ATOM 681 C C . GLU A 1 93 ? 13.638 -3.069 -9.845 1.00 91.44 93 GLU A C 1
ATOM 683 O O . GLU A 1 93 ? 12.519 -2.920 -10.343 1.00 91.44 93 GLU A O 1
ATOM 688 N N . SER A 1 94 ? 14.771 -2.832 -10.502 1.00 88.44 94 SER A N 1
ATOM 689 C CA . SER A 1 94 ? 14.842 -2.428 -11.904 1.00 88.44 94 SER A CA 1
ATOM 690 C C . SER A 1 94 ? 15.907 -3.206 -12.669 1.00 88.44 94 SER A C 1
ATOM 692 O O . SER A 1 94 ? 16.884 -3.700 -12.102 1.00 88.44 94 SER A O 1
ATOM 694 N N . ASN A 1 95 ? 15.714 -3.321 -13.982 1.00 83.69 95 ASN A N 1
ATOM 695 C CA . ASN A 1 95 ? 16.677 -3.967 -14.878 1.00 83.69 95 ASN A CA 1
ATOM 696 C C . ASN A 1 95 ? 17.867 -3.057 -15.245 1.00 83.69 95 ASN A C 1
ATOM 698 O O . ASN A 1 95 ? 18.902 -3.551 -15.697 1.00 83.69 95 ASN A O 1
ATOM 702 N N . GLU A 1 96 ? 17.746 -1.749 -15.011 1.00 85.81 96 GLU A N 1
ATOM 703 C CA . GLU A 1 96 ? 18.816 -0.770 -15.176 1.00 85.81 96 GLU A CA 1
ATOM 704 C C . GLU A 1 96 ? 18.779 0.352 -14.127 1.00 85.81 96 GLU A C 1
ATOM 706 O O . GLU A 1 96 ? 17.926 0.371 -13.239 1.00 85.81 96 GLU A O 1
ATOM 711 N N . ALA A 1 97 ? 19.731 1.287 -14.195 1.00 86.00 97 ALA A N 1
ATOM 712 C CA . ALA A 1 97 ? 19.845 2.362 -13.216 1.00 86.00 97 ALA A CA 1
ATOM 713 C C . ALA A 1 97 ? 18.832 3.491 -13.468 1.00 86.00 97 ALA A C 1
ATOM 715 O O . ALA A 1 97 ? 18.825 4.097 -14.540 1.00 86.00 97 ALA A O 1
ATOM 716 N N . LEU A 1 98 ? 18.046 3.827 -12.442 1.00 92.25 98 LEU A N 1
ATOM 717 C CA . LEU A 1 98 ? 16.969 4.815 -12.498 1.00 92.25 98 LEU A CA 1
ATOM 718 C C . LEU A 1 98 ? 17.136 5.893 -11.418 1.00 92.25 98 LEU A C 1
ATOM 720 O O . LEU A 1 98 ? 17.445 5.602 -10.256 1.00 92.25 98 LEU A O 1
ATOM 724 N N . ASP A 1 99 ? 16.852 7.143 -11.785 1.00 93.31 99 ASP A N 1
ATOM 725 C CA . ASP A 1 99 ? 16.494 8.186 -10.824 1.00 93.31 99 ASP A CA 1
ATOM 726 C C . ASP A 1 99 ? 14.987 8.053 -10.534 1.00 93.31 99 ASP A C 1
ATOM 728 O O . ASP A 1 99 ? 14.148 8.250 -11.414 1.00 93.31 99 ASP A O 1
ATOM 732 N N . VAL A 1 100 ? 14.641 7.664 -9.305 1.00 97.00 100 VAL A N 1
ATOM 733 C CA . VAL A 1 100 ? 13.278 7.297 -8.895 1.00 97.00 100 VAL A CA 1
ATOM 734 C C . VAL A 1 100 ? 12.682 8.334 -7.947 1.00 97.00 100 VAL A C 1
ATOM 736 O O . VAL A 1 100 ? 13.336 8.777 -7.002 1.00 97.00 100 VAL A O 1
ATOM 739 N N . ILE A 1 101 ? 11.408 8.662 -8.155 1.00 94.69 101 ILE A N 1
ATOM 740 C CA . ILE A 1 101 ? 10.564 9.436 -7.240 1.00 94.69 101 ILE A CA 1
ATOM 741 C C . ILE A 1 101 ? 9.419 8.531 -6.786 1.00 94.69 101 ILE A C 1
ATOM 743 O O . ILE A 1 101 ? 8.668 8.026 -7.616 1.00 94.69 101 ILE A O 1
ATOM 747 N N . ALA A 1 102 ? 9.276 8.340 -5.477 1.00 95.94 102 ALA A N 1
ATOM 748 C CA . ALA A 1 102 ? 8.157 7.614 -4.886 1.00 95.94 102 ALA A CA 1
ATOM 749 C C . ALA A 1 102 ? 7.275 8.585 -4.097 1.00 95.94 102 ALA A C 1
ATOM 751 O O . ALA A 1 102 ? 7.761 9.266 -3.193 1.00 95.94 102 ALA A O 1
ATOM 752 N N . ASN A 1 103 ? 5.991 8.640 -4.446 1.00 94.19 103 ASN A N 1
ATOM 753 C CA . ASN A 1 103 ? 4.976 9.462 -3.801 1.00 94.19 103 ASN A CA 1
ATOM 754 C C . ASN A 1 103 ? 3.947 8.564 -3.123 1.00 94.19 103 ASN A C 1
ATOM 756 O O . ASN A 1 103 ? 3.407 7.658 -3.754 1.00 94.19 103 ASN A O 1
ATOM 760 N N . VAL A 1 104 ? 3.600 8.865 -1.877 1.00 97.44 104 VAL A N 1
ATOM 761 C CA . VAL A 1 104 ? 2.379 8.336 -1.265 1.00 97.44 104 VAL A CA 1
ATOM 762 C C . VAL A 1 104 ? 1.290 9.384 -1.418 1.00 97.44 104 VAL A C 1
ATOM 764 O O . VAL A 1 104 ? 1.480 10.546 -1.067 1.00 97.44 104 VAL A O 1
ATOM 767 N N . ILE A 1 105 ? 0.152 8.985 -1.974 1.00 93.81 105 ILE A N 1
ATOM 768 C CA . ILE A 1 105 ? -0.947 9.862 -2.372 1.00 93.81 105 ILE A CA 1
ATOM 769 C C . ILE A 1 105 ? -2.215 9.397 -1.660 1.00 93.81 105 ILE A C 1
ATOM 771 O O . ILE A 1 105 ? -2.558 8.216 -1.704 1.00 93.81 105 ILE A O 1
ATOM 775 N N . ASN A 1 106 ? -2.923 10.313 -1.003 1.00 92.50 106 ASN A N 1
ATOM 776 C CA . ASN A 1 106 ? -4.200 9.998 -0.362 1.00 92.50 106 ASN A CA 1
ATOM 777 C C . ASN A 1 106 ? -5.365 9.975 -1.372 1.00 92.50 106 ASN A C 1
ATOM 779 O O . ASN A 1 106 ? -5.236 10.388 -2.525 1.00 92.50 106 ASN A O 1
ATOM 783 N N . SER A 1 107 ? -6.544 9.543 -0.927 1.00 85.75 107 SER A N 1
ATOM 784 C CA . SER A 1 107 ? -7.763 9.503 -1.754 1.00 85.75 107 SER A CA 1
ATOM 785 C C . SER A 1 107 ? -8.216 10.864 -2.313 1.00 85.75 107 SER A C 1
ATOM 787 O O . SER A 1 107 ? -8.943 10.906 -3.305 1.00 85.75 107 SER A O 1
ATOM 789 N N . ALA A 1 108 ? -7.767 11.981 -1.729 1.00 87.44 108 ALA A N 1
ATOM 790 C CA . ALA A 1 108 ? -8.001 13.328 -2.251 1.00 87.44 108 ALA A CA 1
ATOM 791 C C . ALA A 1 108 ? -7.016 13.725 -3.372 1.00 87.44 108 ALA A C 1
ATOM 793 O O . ALA A 1 108 ? -7.114 14.828 -3.909 1.00 87.44 108 ALA A O 1
ATOM 794 N N . GLY A 1 109 ? -6.060 12.856 -3.718 1.00 85.12 109 GLY A N 1
ATOM 795 C CA . GLY A 1 109 ? -5.025 13.108 -4.723 1.00 85.12 109 GLY A CA 1
ATOM 796 C C . GLY A 1 109 ? -3.862 13.965 -4.219 1.00 85.12 109 GLY A C 1
ATOM 797 O O . GLY A 1 109 ? -3.052 14.422 -5.021 1.00 85.12 109 GLY A O 1
ATOM 798 N N . SER A 1 110 ? -3.773 14.214 -2.909 1.00 91.19 110 SER A N 1
ATOM 799 C CA . SER A 1 110 ? -2.668 14.972 -2.316 1.00 91.19 110 SER A CA 1
ATOM 800 C C . SER A 1 110 ? -1.513 14.041 -1.963 1.00 91.19 110 SER A C 1
ATOM 802 O O . SER A 1 110 ? -1.730 12.993 -1.355 1.00 91.19 110 SER A O 1
ATOM 804 N N . VAL A 1 111 ? -0.292 14.440 -2.324 1.00 94.62 111 VAL A N 1
ATOM 805 C CA . VAL A 1 111 ? 0.936 13.757 -1.899 1.00 94.62 111 VAL A CA 1
ATOM 806 C C . VAL A 1 111 ? 1.110 13.988 -0.400 1.00 94.62 111 VAL A C 1
ATOM 808 O O . VAL A 1 111 ? 1.198 15.136 0.034 1.00 94.62 111 VAL A O 1
ATOM 811 N N . VAL A 1 112 ? 1.116 12.906 0.375 1.00 95.38 112 VAL A N 1
ATOM 812 C CA . VAL A 1 112 ? 1.309 12.935 1.831 1.00 95.38 112 VAL A CA 1
ATOM 813 C C . VAL A 1 112 ? 2.766 12.722 2.223 1.00 95.38 112 VAL A C 1
ATOM 815 O O . VAL A 1 112 ? 3.189 13.263 3.232 1.00 95.38 112 VAL A O 1
ATOM 818 N N . GLU A 1 113 ? 3.539 11.998 1.410 1.00 96.62 113 GLU A N 1
ATOM 819 C CA . GLU A 1 113 ? 4.975 11.794 1.619 1.00 96.62 113 GLU A CA 1
ATOM 820 C C . GLU A 1 113 ? 5.677 11.557 0.276 1.00 96.62 113 GLU A C 1
ATOM 822 O O . GLU A 1 113 ? 5.077 11.006 -0.656 1.00 96.62 113 GLU A O 1
ATOM 827 N N . GLN A 1 114 ? 6.943 11.968 0.165 1.00 95.06 114 GLN A N 1
ATOM 828 C CA . GLN A 1 114 ? 7.743 11.815 -1.048 1.00 95.06 114 GLN A CA 1
ATOM 829 C C . GLN A 1 114 ? 9.193 11.478 -0.713 1.00 95.06 114 GLN A C 1
ATOM 831 O O . GLN A 1 114 ? 9.837 12.129 0.103 1.00 95.06 114 GLN A O 1
ATOM 836 N N . THR A 1 115 ? 9.772 10.542 -1.463 1.00 93.44 115 THR A N 1
ATOM 837 C CA . THR A 1 115 ? 11.213 10.287 -1.408 1.00 93.44 115 THR A CA 1
ATOM 838 C C . THR A 1 115 ? 11.830 10.141 -2.791 1.00 93.44 115 THR A C 1
ATOM 840 O O . THR A 1 115 ? 11.161 9.789 -3.764 1.00 93.44 115 THR A O 1
ATOM 843 N N . ILE A 1 116 ? 13.130 10.425 -2.871 1.00 93.12 116 ILE A N 1
ATOM 844 C CA . ILE A 1 116 ? 13.930 10.299 -4.090 1.00 93.12 116 ILE A CA 1
ATOM 845 C C . ILE A 1 116 ? 14.989 9.225 -3.863 1.00 93.12 116 ILE A C 1
ATOM 847 O O . ILE A 1 116 ? 15.726 9.220 -2.870 1.00 93.12 116 ILE A O 1
ATOM 851 N N . VAL A 1 117 ? 15.076 8.299 -4.807 1.00 93.00 117 VAL A N 1
ATOM 852 C CA . VAL A 1 117 ? 15.904 7.104 -4.734 1.00 93.00 117 VAL A CA 1
ATOM 853 C C . VAL A 1 117 ? 16.758 7.020 -5.990 1.00 93.00 117 VAL A C 1
ATOM 855 O O . VAL A 1 117 ? 16.247 7.066 -7.097 1.00 93.00 117 VAL A O 1
ATOM 858 N N . LYS A 1 118 ? 18.069 6.845 -5.822 1.00 91.94 118 LYS A N 1
ATOM 859 C CA . LYS A 1 118 ? 18.915 6.330 -6.902 1.00 91.94 118 LYS A CA 1
ATOM 860 C C . LYS A 1 118 ? 18.882 4.814 -6.832 1.00 91.94 118 LYS A C 1
ATOM 862 O O . LYS A 1 118 ? 19.318 4.262 -5.816 1.00 91.94 118 LYS A O 1
ATOM 867 N N . LEU A 1 119 ? 18.324 4.183 -7.856 1.00 93.38 119 LEU A N 1
ATOM 868 C CA . LEU A 1 119 ? 18.177 2.737 -7.964 1.00 93.38 119 LEU A CA 1
ATOM 869 C C . LEU A 1 119 ? 19.158 2.223 -9.018 1.00 93.38 119 LEU A C 1
ATOM 871 O O . LEU A 1 119 ? 19.252 2.796 -10.095 1.00 93.38 119 LEU A O 1
ATOM 875 N N . THR A 1 120 ? 19.924 1.184 -8.700 1.00 85.56 120 THR A N 1
ATOM 876 C CA . THR A 1 120 ? 20.891 0.562 -9.628 1.00 85.56 120 THR A CA 1
ATOM 877 C C . THR A 1 120 ? 20.538 -0.873 -9.990 1.00 85.56 120 THR A C 1
ATOM 879 O O . THR A 1 120 ? 21.027 -1.386 -10.989 1.00 85.56 120 THR A O 1
ATOM 882 N N . ASP A 1 121 ? 19.748 -1.513 -9.137 1.00 82.56 121 ASP A N 1
ATOM 883 C CA . ASP A 1 121 ? 19.377 -2.920 -9.169 1.00 82.56 121 ASP A CA 1
ATOM 884 C C . ASP A 1 121 ? 18.153 -3.120 -8.266 1.00 82.56 121 ASP A C 1
ATOM 886 O O . ASP A 1 121 ? 17.024 -3.101 -8.738 1.00 82.56 121 ASP A O 1
ATOM 890 N N . SER A 1 122 ? 18.354 -3.228 -6.952 1.00 91.81 122 SER A N 1
ATOM 891 C CA . SER A 1 122 ? 17.304 -3.471 -5.969 1.00 91.81 122 SER A CA 1
ATOM 892 C C . SER A 1 122 ? 17.566 -2.660 -4.706 1.00 91.81 122 SER A C 1
ATOM 894 O O . SER A 1 122 ? 18.702 -2.534 -4.239 1.00 91.81 122 SER A O 1
ATOM 896 N N . ARG A 1 123 ? 16.515 -2.071 -4.138 1.00 92.88 123 ARG A N 1
ATOM 897 C CA . ARG A 1 123 ? 16.619 -1.274 -2.916 1.00 92.88 123 ARG A CA 1
ATOM 898 C C . ARG A 1 123 ? 15.343 -1.345 -2.097 1.00 92.88 123 ARG A C 1
ATOM 900 O O . ARG A 1 123 ? 14.270 -0.975 -2.564 1.00 92.88 123 ARG A O 1
ATOM 907 N N . THR A 1 124 ? 15.492 -1.710 -0.829 1.00 95.62 124 THR A N 1
ATOM 908 C CA . THR A 1 124 ? 14.435 -1.532 0.169 1.00 95.62 124 THR A CA 1
ATOM 909 C C . THR A 1 124 ? 14.332 -0.065 0.569 1.00 95.62 124 THR A C 1
ATOM 911 O O . THR A 1 124 ? 15.330 0.592 0.879 1.00 95.62 124 THR A O 1
ATOM 914 N N . VAL A 1 125 ? 13.109 0.444 0.556 1.00 95.38 125 VAL A N 1
ATOM 915 C CA . VAL A 1 125 ? 12.742 1.804 0.926 1.00 95.38 125 VAL A CA 1
ATOM 916 C C . VAL A 1 125 ? 11.772 1.725 2.095 1.00 95.38 125 VAL A C 1
ATOM 918 O O . VAL A 1 125 ? 10.821 0.947 2.071 1.00 95.38 125 VAL A O 1
ATOM 921 N N . THR A 1 126 ? 12.028 2.547 3.107 1.00 96.44 126 THR A N 1
ATOM 922 C CA . THR A 1 126 ? 11.090 2.811 4.197 1.00 96.44 126 THR A CA 1
ATOM 923 C C . THR A 1 126 ? 10.597 4.244 4.048 1.00 96.44 126 THR A C 1
ATOM 925 O O . THR A 1 126 ? 11.411 5.145 3.826 1.00 96.44 126 THR A O 1
ATOM 928 N N . MET A 1 127 ? 9.285 4.446 4.140 1.00 95.62 127 MET A N 1
ATOM 929 C CA . MET A 1 127 ? 8.658 5.766 4.192 1.00 95.62 127 MET A CA 1
ATOM 930 C C . MET A 1 127 ? 7.815 5.847 5.459 1.00 95.62 127 MET A C 1
ATOM 932 O O . MET A 1 127 ? 6.950 5.000 5.677 1.00 95.62 127 MET A O 1
ATOM 936 N N . ASP A 1 128 ? 8.075 6.866 6.271 1.00 94.88 128 ASP A N 1
ATOM 937 C CA . ASP A 1 128 ? 7.325 7.146 7.489 1.00 94.88 128 ASP A CA 1
ATOM 938 C C . ASP A 1 128 ? 6.300 8.239 7.178 1.00 94.88 128 ASP A C 1
ATOM 940 O O . ASP A 1 128 ? 6.657 9.343 6.773 1.00 94.88 128 ASP A O 1
ATOM 944 N N . LEU A 1 129 ? 5.023 7.894 7.297 1.00 93.69 129 LEU A N 1
ATOM 945 C CA . LEU A 1 129 ? 3.886 8.771 7.058 1.00 93.69 129 LEU A CA 1
ATOM 946 C C . LEU A 1 129 ? 3.420 9.308 8.407 1.00 93.69 129 LEU A C 1
ATOM 948 O O . LEU A 1 129 ? 3.069 8.512 9.274 1.00 93.69 129 LEU A O 1
ATOM 952 N N . TYR A 1 130 ? 3.396 10.628 8.563 1.00 91.25 130 TYR A N 1
ATOM 953 C CA . TYR A 1 130 ? 3.010 11.281 9.815 1.00 91.25 130 TYR A CA 1
ATOM 954 C C . TYR A 1 130 ? 1.633 11.928 9.718 1.00 91.25 130 TYR A C 1
ATOM 956 O O . TYR A 1 130 ? 1.274 12.458 8.662 1.00 91.25 130 TYR A O 1
ATOM 964 N N . ASP A 1 131 ? 0.895 11.925 10.829 1.00 88.44 131 ASP A N 1
ATOM 965 C CA . ASP A 1 131 ? -0.429 12.556 10.947 1.00 88.44 131 ASP A CA 1
ATOM 966 C C . ASP A 1 131 ? -1.417 12.122 9.832 1.00 88.44 131 ASP A C 1
ATOM 968 O O . ASP A 1 131 ? -2.216 12.916 9.318 1.00 88.44 131 ASP A O 1
ATOM 972 N N . VAL A 1 132 ? -1.354 10.852 9.423 1.00 91.12 132 VAL A N 1
ATOM 973 C CA . VAL A 1 132 ? -2.254 10.257 8.428 1.00 91.12 132 VAL A CA 1
ATOM 974 C C . VAL A 1 132 ? -3.537 9.725 9.075 1.00 91.12 132 VAL A C 1
ATOM 976 O O . VAL A 1 132 ? -3.602 9.447 10.269 1.00 91.12 132 VAL A O 1
ATOM 979 N N . THR A 1 133 ? -4.601 9.602 8.280 1.00 89.62 133 THR A N 1
ATOM 980 C CA . THR A 1 133 ? -5.918 9.131 8.734 1.00 89.62 133 THR A CA 1
ATOM 981 C C . THR A 1 133 ? -6.248 7.775 8.123 1.00 89.62 133 THR A C 1
ATOM 983 O O . THR A 1 133 ? -5.681 7.395 7.100 1.00 89.62 133 THR A O 1
ATOM 986 N N . GLU A 1 134 ? -7.225 7.065 8.686 1.00 90.81 134 GLU A N 1
ATOM 987 C CA . GLU A 1 134 ? -7.795 5.882 8.037 1.00 90.81 134 GLU A CA 1
ATOM 988 C C . GLU A 1 134 ? -8.260 6.206 6.604 1.00 90.81 134 GLU A C 1
ATOM 990 O O . GLU A 1 134 ? -8.871 7.249 6.341 1.00 90.81 134 GLU A O 1
ATOM 995 N N . GLY A 1 135 ? -7.974 5.305 5.661 1.00 88.19 135 GLY A N 1
ATOM 996 C CA . GLY A 1 135 ? -8.418 5.450 4.280 1.00 88.19 135 GLY A CA 1
ATOM 997 C C . GLY A 1 135 ? -7.600 4.673 3.255 1.00 88.19 135 GLY A C 1
ATOM 998 O O . GLY A 1 135 ? -6.733 3.867 3.577 1.00 88.19 135 GLY A O 1
ATOM 999 N N . GLN A 1 136 ? -7.912 4.920 1.983 1.00 88.56 136 GLN A N 1
ATOM 1000 C CA . GLN A 1 136 ? -7.186 4.369 0.838 1.00 88.56 136 GLN A CA 1
ATOM 1001 C C . GLN A 1 136 ? -6.055 5.307 0.417 1.00 88.56 136 GLN A C 1
ATOM 1003 O O . GLN A 1 136 ? -6.258 6.521 0.290 1.00 88.56 136 GLN A O 1
ATOM 1008 N N . TYR A 1 137 ? -4.900 4.712 0.146 1.00 94.56 137 TYR A N 1
ATOM 1009 C CA . TYR A 1 137 ? -3.683 5.380 -0.285 1.00 94.56 137 TYR A CA 1
ATOM 1010 C C . TYR A 1 137 ? -3.109 4.688 -1.518 1.00 94.56 137 TYR A C 1
ATOM 1012 O O . TYR A 1 137 ? -3.314 3.494 -1.746 1.00 94.56 137 TYR A O 1
ATOM 1020 N N . LYS A 1 138 ? -2.376 5.458 -2.317 1.00 95.38 138 LYS A N 1
ATOM 1021 C CA . LYS A 1 138 ? -1.677 4.993 -3.509 1.00 95.38 138 LYS A CA 1
ATOM 1022 C C . LYS A 1 138 ? -0.195 5.317 -3.378 1.00 95.38 138 LYS A C 1
ATOM 1024 O O . LYS A 1 138 ? 0.159 6.478 -3.192 1.00 95.38 138 LYS A O 1
ATOM 1029 N N . LEU A 1 139 ? 0.659 4.308 -3.486 1.00 95.38 139 LEU A N 1
ATOM 1030 C CA . LEU A 1 139 ? 2.081 4.479 -3.746 1.00 95.38 139 LEU A CA 1
ATOM 1031 C C . LEU A 1 139 ? 2.257 4.606 -5.260 1.00 95.38 139 LEU A C 1
ATOM 1033 O O . LEU A 1 139 ? 1.939 3.678 -5.995 1.00 95.38 139 LEU A O 1
ATOM 1037 N N . GLU A 1 140 ? 2.735 5.753 -5.719 1.00 94.50 140 GLU A N 1
ATOM 1038 C CA . GLU A 1 140 ? 3.059 6.023 -7.118 1.00 94.50 140 GLU A CA 1
ATOM 1039 C C . GLU A 1 140 ? 4.574 6.178 -7.245 1.00 94.50 140 GLU A C 1
ATOM 1041 O O . GLU A 1 140 ? 5.167 7.081 -6.652 1.00 94.50 140 GLU A O 1
ATOM 1046 N N . VAL A 1 141 ? 5.204 5.282 -8.001 1.00 95.81 141 VAL A N 1
ATOM 1047 C CA . VAL A 1 141 ? 6.652 5.247 -8.206 1.00 95.81 141 VAL A CA 1
ATOM 1048 C C . VAL A 1 141 ? 6.949 5.547 -9.665 1.00 95.81 141 VAL A C 1
ATOM 1050 O O . VAL A 1 141 ? 6.460 4.862 -10.560 1.00 95.81 141 VAL A O 1
ATOM 1053 N N . VAL A 1 142 ? 7.769 6.564 -9.902 1.00 93.19 142 VAL A N 1
ATOM 1054 C CA . VAL A 1 142 ? 8.205 6.982 -11.236 1.00 93.19 142 VAL A CA 1
ATOM 1055 C C . VAL A 1 142 ? 9.716 6.844 -11.315 1.00 93.19 142 VAL A C 1
ATOM 1057 O O . VAL A 1 142 ? 10.429 7.481 -10.543 1.00 93.19 142 VAL A O 1
ATOM 1060 N N . GLY A 1 143 ? 10.207 6.021 -12.237 1.00 92.94 143 GLY A N 1
ATOM 1061 C CA . GLY A 1 143 ? 11.628 5.869 -12.541 1.00 92.94 143 GLY A CA 1
ATOM 1062 C C . GLY A 1 143 ? 11.975 6.543 -13.861 1.00 92.94 143 GLY A C 1
ATOM 1063 O O . GLY A 1 143 ? 11.231 6.419 -14.827 1.00 92.94 143 GLY A O 1
ATOM 1064 N N . THR A 1 144 ? 13.091 7.270 -13.902 1.00 90.62 144 THR A N 1
ATOM 1065 C CA . THR A 1 144 ? 13.633 7.876 -15.127 1.00 90.62 144 THR A CA 1
ATOM 1066 C C . THR A 1 144 ? 15.027 7.321 -15.401 1.00 90.62 144 THR A C 1
ATOM 1068 O O . THR A 1 144 ? 15.915 7.435 -14.551 1.00 90.62 144 THR A O 1
ATOM 1071 N N . ALA A 1 145 ? 15.214 6.721 -16.574 1.00 86.50 145 ALA A N 1
ATOM 1072 C CA . ALA A 1 145 ? 16.499 6.233 -17.055 1.00 86.50 145 ALA A CA 1
ATOM 1073 C C . ALA A 1 145 ? 17.384 7.384 -17.559 1.00 86.50 145 ALA A C 1
ATOM 1075 O O . ALA A 1 145 ? 16.944 8.519 -17.761 1.00 86.50 145 ALA A O 1
ATOM 1076 N N . THR A 1 146 ? 18.673 7.106 -17.759 1.00 81.62 146 THR A N 1
ATOM 1077 C CA . THR A 1 146 ? 19.655 8.145 -18.134 1.00 81.62 146 THR A CA 1
ATOM 1078 C C . THR A 1 146 ? 19.417 8.711 -19.539 1.00 81.62 146 THR A C 1
ATOM 1080 O O . THR A 1 146 ? 19.784 9.853 -19.821 1.00 81.62 146 THR A O 1
ATOM 1083 N N . ASP A 1 147 ? 18.810 7.929 -20.426 1.00 79.56 147 ASP A N 1
ATOM 1084 C CA . ASP A 1 147 ? 18.415 8.344 -21.774 1.00 79.56 147 ASP A CA 1
ATOM 1085 C C . ASP A 1 147 ? 17.078 9.108 -21.810 1.00 79.56 147 ASP A C 1
ATOM 1087 O O . ASP A 1 147 ? 16.708 9.653 -22.853 1.00 79.56 147 ASP A O 1
ATOM 1091 N N . GLY A 1 148 ? 16.405 9.223 -20.661 1.00 78.94 148 GLY A N 1
ATOM 1092 C CA . GLY A 1 148 ? 15.141 9.926 -20.490 1.00 78.94 148 GLY A CA 1
ATOM 1093 C C . GLY A 1 148 ? 13.899 9.049 -20.641 1.00 78.94 148 GLY A C 1
ATOM 1094 O O . GLY A 1 148 ? 12.800 9.603 -20.585 1.00 78.94 148 GLY A O 1
ATOM 1095 N N . GLU A 1 149 ? 14.031 7.730 -20.823 1.00 80.12 149 GLU A N 1
ATOM 1096 C CA . GLU A 1 149 ? 12.889 6.815 -20.749 1.00 80.12 149 GLU A CA 1
ATOM 1097 C C . GLU A 1 149 ? 12.285 6.819 -19.334 1.00 80.12 149 GLU A C 1
ATOM 1099 O O . GLU A 1 149 ? 12.994 6.930 -18.330 1.00 80.12 149 GLU A O 1
ATOM 1104 N N . VAL A 1 150 ? 10.953 6.768 -19.250 1.00 80.12 150 VAL A N 1
ATOM 1105 C CA . VAL A 1 150 ? 10.207 6.871 -17.991 1.00 80.12 150 VAL A CA 1
ATOM 1106 C C . VAL A 1 150 ? 9.310 5.657 -17.824 1.00 80.12 150 VAL A C 1
ATOM 1108 O O . VAL A 1 150 ? 8.513 5.346 -18.707 1.00 80.12 150 VAL A O 1
ATOM 1111 N N . VAL A 1 151 ? 9.376 5.046 -16.645 1.00 84.75 151 VAL A N 1
ATOM 1112 C CA . VAL A 1 151 ? 8.498 3.958 -16.209 1.00 84.75 151 VAL A CA 1
ATOM 1113 C C . VAL A 1 151 ? 7.721 4.390 -14.967 1.00 84.75 151 VAL A C 1
ATOM 1115 O O . VAL A 1 151 ? 8.241 5.105 -14.107 1.00 84.75 151 VAL A O 1
ATOM 1118 N N . MET A 1 152 ? 6.462 3.969 -14.866 1.00 85.06 152 MET A N 1
ATOM 1119 C CA . MET A 1 152 ? 5.601 4.251 -13.721 1.00 85.06 152 MET A CA 1
ATOM 1120 C C . MET A 1 152 ? 4.951 2.964 -13.227 1.00 85.06 152 MET A C 1
ATOM 1122 O O . MET A 1 152 ? 4.436 2.179 -14.021 1.00 85.06 152 MET A O 1
ATOM 1126 N N . VAL A 1 153 ? 4.935 2.793 -11.909 1.00 84.88 153 VAL A N 1
ATOM 1127 C CA . VAL A 1 153 ? 4.208 1.728 -11.218 1.00 84.88 153 VAL A CA 1
ATOM 1128 C C . VAL A 1 153 ? 3.367 2.363 -10.126 1.00 84.88 153 VAL A C 1
ATOM 1130 O O . VAL A 1 153 ? 3.852 3.223 -9.389 1.00 84.88 153 VAL A O 1
ATOM 1133 N N . ASP A 1 154 ? 2.115 1.932 -10.004 1.00 87.06 154 ASP A N 1
ATOM 1134 C CA . ASP A 1 154 ? 1.296 2.263 -8.849 1.00 87.06 154 ASP A CA 1
ATOM 1135 C C . ASP A 1 154 ? 0.817 1.015 -8.106 1.00 87.06 154 ASP A C 1
ATOM 1137 O O . ASP A 1 154 ? 0.583 -0.052 -8.676 1.00 87.06 154 ASP A O 1
ATOM 1141 N N . ASN A 1 155 ? 0.713 1.158 -6.789 1.00 86.06 155 ASN A N 1
ATOM 1142 C CA . ASN A 1 155 ? 0.169 0.158 -5.890 1.00 86.06 155 ASN A CA 1
ATOM 1143 C C . ASN A 1 155 ? -0.741 0.856 -4.887 1.00 86.06 155 ASN A C 1
ATOM 1145 O O . ASN A 1 155 ? -0.471 1.975 -4.459 1.00 86.06 155 ASN A O 1
ATOM 1149 N N . SER A 1 156 ? -1.820 0.194 -4.485 1.00 85.31 156 SER A N 1
ATOM 1150 C CA . SER A 1 156 ? -2.751 0.731 -3.491 1.00 85.31 156 SER A CA 1
ATOM 1151 C C . SER A 1 156 ? -2.663 -0.046 -2.184 1.00 85.31 156 SER A C 1
ATOM 1153 O O . SER A 1 156 ? -2.438 -1.257 -2.196 1.00 85.31 156 SER A O 1
ATOM 1155 N N . PHE A 1 157 ? -2.871 0.649 -1.071 1.00 88.69 157 PHE A N 1
ATOM 1156 C CA . PHE A 1 157 ? -2.959 0.067 0.266 1.00 88.69 157 PHE A CA 1
ATOM 1157 C C . PHE A 1 157 ? -3.969 0.840 1.120 1.00 88.69 157 PHE A C 1
ATOM 1159 O O . PHE A 1 157 ? -4.293 1.996 0.835 1.00 88.69 157 PHE A O 1
ATOM 1166 N N . SER A 1 158 ? -4.472 0.205 2.176 1.00 87.06 158 SER A N 1
ATOM 1167 C CA . SER A 1 158 ? -5.331 0.856 3.165 1.00 87.06 158 SER A CA 1
ATOM 1168 C C . SER A 1 158 ? -4.589 1.131 4.462 1.00 87.06 158 SER A C 1
ATOM 1170 O O . SER A 1 158 ? -3.854 0.280 4.953 1.00 87.06 158 SER A O 1
ATOM 1172 N N . VAL A 1 159 ? -4.846 2.289 5.051 1.00 92.19 159 VAL A N 1
ATOM 1173 C CA . VAL A 1 159 ? -4.477 2.599 6.432 1.00 92.19 159 VAL A CA 1
ATOM 1174 C C . VAL A 1 159 ? -5.723 2.439 7.293 1.00 92.19 159 VAL A C 1
ATOM 1176 O O . VAL A 1 159 ? -6.778 2.942 6.908 1.00 92.19 159 VAL A O 1
ATOM 1179 N N . LYS A 1 160 ? -5.611 1.749 8.429 1.00 86.00 160 LYS A N 1
ATOM 1180 C CA . LYS A 1 160 ? -6.687 1.555 9.411 1.00 86.00 160 LYS A CA 1
ATOM 1181 C C . LYS A 1 160 ? -6.243 1.977 10.802 1.00 86.00 160 LYS A C 1
ATOM 1183 O O . LYS A 1 160 ? -5.054 1.977 11.096 1.00 86.00 160 LYS A O 1
ATOM 1188 N N . GLU A 1 161 ? -7.193 2.295 11.672 1.00 80.75 161 GLU A N 1
ATOM 1189 C CA . GLU A 1 161 ? -6.899 2.486 13.093 1.00 80.75 161 GLU A CA 1
ATOM 1190 C C . GLU A 1 161 ? -6.547 1.158 13.785 1.00 80.75 161 GLU A C 1
ATOM 1192 O O . GLU A 1 161 ? -7.007 0.078 13.394 1.00 80.75 161 GLU A O 1
ATOM 1197 N N . GLU A 1 162 ? -5.715 1.242 14.825 1.00 60.38 162 GLU A N 1
ATOM 1198 C CA . GLU A 1 162 ? -5.396 0.120 15.709 1.00 60.38 162 GLU A CA 1
ATOM 1199 C C . GLU A 1 162 ? -6.680 -0.390 16.383 1.00 60.38 162 GLU A C 1
ATOM 1201 O O . GLU A 1 162 ? -7.279 0.282 17.222 1.00 60.38 162 GLU A O 1
ATOM 1206 N N . GLY A 1 163 ? -7.142 -1.571 15.954 1.00 53.16 163 GLY A N 1
ATOM 1207 C CA . GLY A 1 163 ? -8.384 -2.195 16.433 1.00 53.16 163 GLY A CA 1
ATOM 1208 C C . GLY A 1 163 ? -9.262 -2.831 15.351 1.00 53.16 163 GLY A C 1
ATOM 1209 O O . GLY A 1 163 ? -10.242 -3.492 15.678 1.00 53.16 163 GLY A O 1
ATOM 1210 N N . GLY A 1 164 ? -8.926 -2.684 14.067 1.00 45.91 164 GLY A N 1
ATOM 1211 C CA . GLY A 1 164 ? -9.650 -3.331 12.969 1.00 45.91 164 GLY A CA 1
ATOM 1212 C C . GLY A 1 164 ? -9.144 -4.736 12.636 1.00 45.91 164 GLY A C 1
ATOM 1213 O O . GLY A 1 164 ? -8.692 -4.952 11.512 1.00 45.91 164 GLY A O 1
ATOM 1214 N N . THR A 1 165 ? -9.200 -5.700 13.562 1.00 42.78 165 THR A N 1
ATOM 1215 C CA . THR A 1 165 ? -8.958 -7.099 13.169 1.00 42.78 165 THR A CA 1
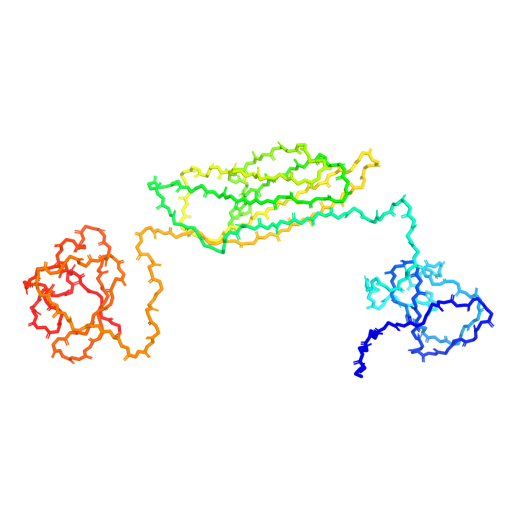ATOM 1216 C C . THR A 1 165 ? -10.154 -7.605 12.363 1.00 42.78 165 THR A C 1
ATOM 1218 O O . THR A 1 165 ? -11.306 -7.526 12.780 1.00 42.78 165 THR A O 1
ATOM 1221 N N . THR A 1 166 ? -9.903 -8.076 11.141 1.00 45.84 166 THR A N 1
ATOM 1222 C CA . THR A 1 166 ? -10.929 -8.749 10.339 1.00 45.84 166 THR A CA 1
ATOM 1223 C C . THR A 1 166 ? -11.511 -9.921 11.134 1.00 45.84 166 THR A C 1
ATOM 1225 O O . THR A 1 166 ? -10.720 -10.729 11.633 1.00 45.84 166 THR A O 1
ATOM 1228 N N . PRO A 1 167 ? -12.850 -10.063 11.210 1.00 55.28 167 PRO A N 1
ATOM 1229 C CA . PRO A 1 167 ? -13.493 -11.161 11.917 1.00 55.28 167 PRO A CA 1
ATOM 1230 C C . PRO A 1 167 ? -12.902 -12.514 11.501 1.00 55.28 167 PRO A C 1
ATOM 1232 O O . PRO A 1 167 ? -12.759 -12.760 10.295 1.00 55.28 167 PRO A O 1
ATOM 1235 N N . PRO A 1 168 ? -12.606 -13.423 12.453 1.00 52.44 1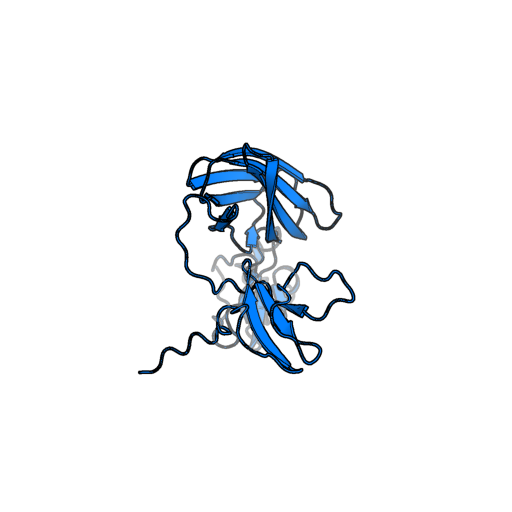68 PRO A N 1
ATOM 1236 C CA . PRO A 1 168 ? -12.401 -14.833 12.151 1.00 52.44 168 PRO A CA 1
ATOM 1237 C C . PRO A 1 168 ? -13.501 -15.345 11.208 1.00 52.44 168 PRO A C 1
ATOM 1239 O O . PRO A 1 168 ? -14.636 -14.865 11.298 1.00 52.44 168 PRO A O 1
ATOM 1242 N N . PRO A 1 169 ? -13.214 -16.305 10.312 1.00 53.09 169 PRO A N 1
ATOM 1243 C CA . PRO A 1 169 ? -14.228 -16.902 9.450 1.00 53.09 169 PRO A CA 1
ATOM 1244 C C . PRO A 1 169 ? -15.464 -17.327 10.266 1.00 53.09 169 PRO A C 1
ATOM 1246 O O . PRO A 1 169 ? -15.292 -17.878 11.356 1.00 53.09 169 PRO A O 1
ATOM 1249 N N . PRO A 1 170 ? -16.697 -17.108 9.770 1.00 45.78 170 PRO A N 1
ATOM 1250 C CA . PRO A 1 170 ? -17.898 -17.458 10.519 1.00 45.78 170 PRO A CA 1
ATOM 1251 C C . PRO A 1 170 ? -17.908 -18.964 10.816 1.00 45.78 170 PRO A C 1
ATOM 1253 O O . PRO A 1 170 ? -18.034 -19.770 9.891 1.00 45.78 170 PRO A O 1
ATOM 1256 N N . GLY A 1 171 ? -17.764 -19.353 12.088 1.00 58.88 171 GLY A N 1
ATOM 1257 C CA . GLY A 1 171 ? -17.825 -20.769 12.462 1.00 58.88 171 GLY A CA 1
ATOM 1258 C C . GLY A 1 171 ? -17.398 -21.147 13.880 1.00 58.88 171 GLY A C 1
ATOM 1259 O O . GLY A 1 171 ? -18.075 -21.982 14.462 1.00 58.88 171 GLY A O 1
ATOM 1260 N N . ASP A 1 172 ? -16.353 -20.537 14.452 1.00 71.81 172 ASP A N 1
ATOM 1261 C CA . ASP A 1 172 ? -15.791 -20.963 15.752 1.00 71.81 172 ASP A CA 1
ATOM 1262 C C . ASP A 1 172 ? -15.295 -19.765 16.586 1.00 71.81 172 ASP A C 1
ATOM 1264 O O . ASP A 1 172 ? -14.095 -19.521 16.706 1.00 71.81 172 ASP A O 1
ATOM 1268 N N . TYR A 1 173 ? -16.217 -19.001 17.177 1.00 84.62 173 TYR A N 1
ATOM 1269 C CA . TYR A 1 173 ? -15.863 -17.984 18.176 1.00 84.62 173 TYR A CA 1
ATOM 1270 C C . TYR A 1 173 ? -15.916 -18.590 19.586 1.00 84.62 173 TYR A C 1
ATOM 1272 O O . TYR A 1 173 ? -16.836 -19.364 19.880 1.00 84.62 173 TYR A O 1
ATOM 1280 N N . PRO A 1 174 ? -14.963 -18.263 20.477 1.00 90.62 174 PRO A N 1
ATOM 1281 C CA . PRO A 1 174 ? -15.007 -18.743 21.850 1.00 90.62 174 PRO A CA 1
ATOM 1282 C C . PRO A 1 174 ? -16.185 -18.105 22.610 1.00 90.62 174 PRO A C 1
ATOM 1284 O O . PRO A 1 174 ? -16.553 -16.960 22.333 1.00 90.62 174 PRO A O 1
ATOM 1287 N N . PRO A 1 175 ? -16.790 -18.802 23.588 1.00 93.12 175 PRO A N 1
ATOM 1288 C CA . PRO A 1 175 ? -17.706 -18.173 24.533 1.00 93.12 175 PRO A CA 1
ATOM 1289 C C . PRO A 1 175 ? -17.018 -17.059 25.327 1.00 93.12 175 PRO A C 1
ATOM 1291 O O . PRO A 1 175 ? -15.832 -17.160 25.644 1.00 93.12 175 PRO A O 1
ATOM 1294 N N . TYR A 1 176 ? -17.774 -16.026 25.694 1.00 95.00 176 TYR A N 1
ATOM 1295 C CA . TYR A 1 176 ? -17.295 -14.990 26.606 1.00 95.00 176 TYR A CA 1
ATOM 1296 C C . TYR A 1 176 ? -16.857 -15.570 27.965 1.00 95.00 176 TYR A C 1
ATOM 1298 O O . TYR A 1 176 ? -17.572 -16.366 28.577 1.00 95.00 176 TYR A O 1
ATOM 1306 N N . GLU A 1 177 ? -15.720 -15.099 28.476 1.00 95.62 177 GLU A N 1
ATOM 1307 C CA . GLU A 1 177 ? -15.141 -15.450 29.769 1.00 95.62 177 GLU A CA 1
ATOM 1308 C C . GLU A 1 177 ? -14.739 -14.176 30.530 1.00 95.62 177 GLU A C 1
ATOM 1310 O O . GLU A 1 177 ? -13.886 -13.394 30.109 1.00 95.62 177 GLU A O 1
ATOM 1315 N N . ALA A 1 178 ? -15.359 -13.958 31.689 1.00 95.44 178 ALA A N 1
ATOM 1316 C CA . ALA A 1 178 ? -15.051 -12.805 32.525 1.00 95.44 178 ALA A CA 1
ATOM 1317 C C . ALA A 1 178 ? -13.632 -12.893 33.110 1.00 95.44 178 ALA A C 1
ATOM 1319 O O . ALA A 1 178 ? -13.216 -13.927 33.627 1.00 95.44 178 ALA A O 1
ATOM 1320 N N . GLY A 1 179 ? -12.920 -11.769 33.106 1.00 92.06 179 GLY A N 1
ATOM 1321 C CA . GLY A 1 179 ? -11.523 -11.664 33.525 1.00 92.06 179 GLY A CA 1
ATOM 1322 C C . GLY A 1 179 ? -10.517 -11.881 32.393 1.00 92.06 179 GLY A C 1
ATOM 1323 O O . GLY A 1 179 ? -9.346 -11.551 32.578 1.00 92.06 179 GLY A O 1
ATOM 1324 N N . THR A 1 180 ? -10.957 -12.365 31.229 1.00 91.25 180 THR A N 1
ATOM 1325 C CA . THR A 1 180 ? -10.131 -12.451 30.021 1.00 91.25 180 THR A CA 1
ATOM 1326 C C . THR A 1 180 ? -9.957 -11.067 29.415 1.00 91.25 180 THR A C 1
ATOM 1328 O O . THR A 1 180 ? -10.924 -10.328 29.235 1.00 91.25 180 THR A O 1
ATOM 1331 N N . ASN A 1 181 ? -8.713 -10.689 29.130 1.00 88.25 181 ASN A N 1
ATOM 1332 C CA . ASN A 1 181 ? -8.416 -9.396 28.535 1.00 88.25 181 ASN A CA 1
ATOM 1333 C C . ASN A 1 181 ? -8.614 -9.475 27.019 1.00 88.25 181 ASN A C 1
ATOM 1335 O O . ASN A 1 181 ? -7.741 -9.979 26.322 1.00 88.25 181 ASN A O 1
ATOM 1339 N N . TYR A 1 182 ? -9.767 -9.002 26.558 1.00 89.06 182 TYR A N 1
ATOM 1340 C CA . TYR A 1 182 ? -10.126 -8.946 25.144 1.00 89.06 182 TYR A CA 1
ATOM 1341 C C . TYR A 1 182 ? -9.495 -7.737 24.458 1.00 89.06 182 TYR A C 1
ATOM 1343 O O . TYR A 1 182 ? -9.442 -6.650 25.044 1.00 89.06 182 TYR A O 1
ATOM 1351 N N . GLU A 1 183 ? -9.047 -7.922 23.221 1.00 87.06 183 GLU A N 1
ATOM 1352 C CA . GLU A 1 183 ? -8.573 -6.828 22.371 1.00 87.06 183 GLU A CA 1
ATOM 1353 C C . GLU A 1 183 ? -9.738 -6.175 21.612 1.00 87.06 183 GLU A C 1
ATOM 1355 O O . GLU A 1 183 ? -10.795 -6.774 21.404 1.00 87.06 183 GLU A O 1
ATOM 1360 N N . ALA A 1 184 ? -9.564 -4.914 21.210 1.00 85.06 184 ALA A N 1
ATOM 1361 C CA . ALA A 1 184 ? -10.541 -4.235 20.366 1.00 85.06 184 ALA A CA 1
ATOM 1362 C C . ALA A 1 184 ? -10.736 -5.012 19.051 1.00 85.06 184 ALA A C 1
ATOM 1364 O O . ALA A 1 184 ? -9.762 -5.424 18.421 1.00 85.06 184 ALA A O 1
ATOM 1365 N N . GLY A 1 185 ? -11.991 -5.223 18.654 1.00 84.50 185 GLY A N 1
ATOM 1366 C CA . GLY A 1 185 ? -12.347 -6.027 17.484 1.00 84.50 185 GLY A CA 1
ATOM 1367 C C . GLY A 1 185 ? -12.457 -7.536 17.748 1.00 84.50 185 GLY A C 1
ATOM 1368 O O . GLY A 1 185 ? -12.904 -8.275 16.874 1.00 84.50 185 GLY A O 1
ATOM 1369 N N . GLU A 1 186 ? -12.094 -8.034 18.937 1.00 88.75 186 GLU A N 1
ATOM 1370 C CA . GLU A 1 186 ? -12.202 -9.466 19.240 1.00 88.75 186 GLU A CA 1
ATOM 1371 C C . GLU A 1 186 ? -13.668 -9.909 19.365 1.00 88.75 186 GLU A C 1
ATOM 1373 O O . GLU A 1 186 ? -14.474 -9.244 20.022 1.00 88.75 186 GLU A O 1
ATOM 1378 N N . ILE A 1 187 ? -14.016 -11.046 18.750 1.00 89.81 187 ILE A N 1
ATOM 1379 C CA . ILE A 1 187 ? -15.392 -11.557 18.696 1.00 89.81 187 ILE A CA 1
ATOM 1380 C C . ILE A 1 187 ? -15.564 -12.782 19.594 1.00 89.81 187 ILE A C 1
ATOM 1382 O O . ILE A 1 187 ? -14.838 -13.770 19.470 1.00 89.81 187 ILE A O 1
ATOM 1386 N N . VAL A 1 188 ? -16.601 -12.748 20.430 1.00 92.38 188 VAL A N 1
ATOM 1387 C CA . VAL A 1 188 ? -17.006 -13.847 21.318 1.00 92.38 188 VAL A CA 1
ATOM 1388 C C . VAL A 1 188 ? -18.470 -14.231 21.116 1.00 92.38 188 VAL A C 1
ATOM 1390 O O . VAL A 1 188 ? -19.282 -13.448 20.617 1.00 92.38 188 VAL A O 1
ATOM 1393 N N . VAL A 1 189 ? -18.828 -15.435 21.561 1.00 92.88 189 VAL A N 1
ATOM 1394 C CA . VAL A 1 189 ? -20.223 -15.872 21.685 1.00 92.88 189 VAL A CA 1
ATOM 1395 C C . VAL A 1 189 ? -20.765 -15.439 23.049 1.00 92.88 189 VAL A C 1
ATOM 1397 O O . VAL A 1 189 ? -20.248 -15.848 24.092 1.00 92.88 189 VAL A O 1
ATOM 1400 N N . GLY A 1 190 ? -21.811 -14.612 23.042 1.00 93.00 190 GLY A N 1
ATOM 1401 C CA . GLY A 1 190 ? -22.538 -14.197 24.242 1.00 93.00 190 GLY A CA 1
ATOM 1402 C C . GLY A 1 190 ? -23.407 -15.315 24.826 1.00 93.00 190 GLY A C 1
ATOM 1403 O O . GLY A 1 190 ? -23.626 -16.357 24.203 1.00 93.00 190 GLY A O 1
ATOM 1404 N N . SER A 1 191 ? -23.951 -15.097 26.024 1.00 93.25 191 SER A N 1
ATOM 1405 C CA . SER A 1 191 ? -24.814 -16.085 26.702 1.00 93.25 191 SER A CA 1
ATOM 1406 C C . SER A 1 191 ? -26.127 -16.377 25.959 1.00 93.25 191 SER A C 1
ATOM 1408 O O . SER A 1 191 ? -26.760 -17.405 26.198 1.00 93.25 191 SER A O 1
ATOM 1410 N N . ASP A 1 192 ? -26.521 -15.495 25.039 1.00 93.00 192 ASP A N 1
ATOM 1411 C CA . ASP A 1 192 ? -27.692 -15.613 24.169 1.00 93.00 192 ASP A CA 1
ATOM 1412 C C . ASP A 1 192 ? -27.373 -16.245 22.801 1.00 93.00 192 ASP A C 1
ATOM 1414 O O . ASP A 1 192 ? -28.200 -16.184 21.888 1.00 93.00 192 ASP A O 1
ATOM 1418 N N . ASN A 1 193 ? -26.180 -16.835 22.651 1.00 88.62 193 ASN A N 1
ATOM 1419 C CA . ASN A 1 193 ? -25.640 -17.372 21.400 1.00 88.62 193 ASN A CA 1
ATOM 1420 C C . ASN A 1 193 ? -25.432 -16.321 20.289 1.00 88.62 193 ASN A C 1
ATOM 1422 O O . ASN A 1 193 ? -25.174 -16.696 19.144 1.00 88.62 193 ASN A O 1
ATOM 1426 N N . GLY A 1 194 ? -25.530 -15.023 20.597 1.00 88.88 194 GLY A N 1
ATOM 1427 C CA . GLY A 1 194 ? -25.164 -13.950 19.675 1.00 88.88 194 GLY A CA 1
ATOM 1428 C C . GLY A 1 194 ? -23.649 -13.781 19.558 1.00 88.88 194 GLY A C 1
ATOM 1429 O O . GLY A 1 194 ? -22.903 -14.186 20.449 1.00 88.88 194 GLY A O 1
ATOM 1430 N N . LEU A 1 195 ? -23.200 -13.158 18.469 1.00 90.12 195 LEU A N 1
ATOM 1431 C CA . LEU A 1 195 ? -21.807 -12.755 18.287 1.00 90.12 195 LEU A CA 1
ATOM 1432 C C . LEU A 1 195 ? -21.622 -11.304 18.715 1.00 90.12 195 LEU A C 1
ATOM 1434 O O . LEU A 1 195 ? -22.459 -10.448 18.417 1.00 90.12 195 LEU A O 1
ATOM 1438 N N . TYR A 1 196 ? -20.530 -11.048 19.426 1.00 92.94 196 TYR A N 1
ATOM 1439 C CA . TYR A 1 196 ? -20.246 -9.752 20.022 1.00 92.94 196 TYR A CA 1
ATOM 1440 C C . TYR A 1 196 ? -18.791 -9.377 19.818 1.00 92.94 196 TYR A C 1
ATOM 1442 O O . TYR A 1 196 ? -17.911 -10.138 20.200 1.00 92.94 196 TYR A O 1
ATOM 1450 N N . GLU A 1 197 ? -18.565 -8.195 19.261 1.00 91.94 197 GLU A N 1
ATOM 1451 C CA . GLU A 1 197 ? -17.249 -7.613 19.014 1.00 91.94 197 GLU A CA 1
ATOM 1452 C C . GLU A 1 197 ? -16.884 -6.633 20.138 1.00 91.94 197 GLU A C 1
ATOM 1454 O O . GLU A 1 197 ? -17.685 -5.755 20.482 1.00 91.94 197 GLU A O 1
ATOM 1459 N N . CYS A 1 198 ? -15.705 -6.791 20.741 1.00 94.56 198 CYS A N 1
ATOM 1460 C CA . CYS A 1 198 ? -15.220 -5.896 21.788 1.00 94.56 198 CYS A CA 1
ATOM 1461 C C . CYS A 1 198 ? -14.933 -4.510 21.203 1.00 94.56 198 CYS A C 1
ATOM 1463 O O . CYS A 1 198 ? -14.224 -4.362 20.208 1.00 94.56 198 CYS A O 1
ATOM 1465 N N . LYS A 1 199 ? -15.479 -3.467 21.829 1.00 88.19 199 LYS A N 1
ATOM 1466 C CA . LYS A 1 199 ? -15.328 -2.091 21.354 1.00 88.19 199 LYS A CA 1
ATOM 1467 C C . LYS A 1 199 ? -13.888 -1.578 21.493 1.00 88.19 199 LYS A C 1
ATOM 1469 O O . LYS A 1 199 ? -13.174 -1.989 22.414 1.00 88.19 199 LYS A O 1
ATOM 1474 N N . PRO A 1 200 ? -13.486 -0.609 20.650 1.00 84.00 200 PRO A N 1
ATOM 1475 C CA . PRO A 1 200 ? -12.207 0.077 20.784 1.00 84.00 200 PRO A CA 1
ATOM 1476 C C . PRO A 1 200 ? -12.122 0.925 22.059 1.00 84.00 200 PRO A C 1
ATOM 1478 O O . PRO A 1 200 ? -13.098 1.113 22.801 1.00 84.00 200 PRO A O 1
ATOM 1481 N N . TRP A 1 201 ? -10.920 1.434 22.327 1.00 80.25 201 TRP A N 1
ATOM 1482 C CA . TRP A 1 201 ? -10.646 2.314 23.457 1.00 80.25 201 TRP A CA 1
ATOM 1483 C C . TRP A 1 201 ? -11.614 3.518 23.453 1.00 80.25 201 TRP A C 1
ATOM 1485 O O . TRP A 1 201 ? -11.927 4.042 22.384 1.00 80.25 201 TRP A O 1
ATOM 1495 N N . PRO A 1 202 ? -12.120 3.985 24.613 1.00 83.25 202 PRO A N 1
ATOM 1496 C CA . PRO A 1 202 ? -11.762 3.616 25.990 1.00 83.25 202 PRO A CA 1
ATOM 1497 C C . PRO A 1 202 ? -12.519 2.408 26.558 1.00 83.25 202 PRO A C 1
ATOM 1499 O O . PRO A 1 202 ? -12.344 2.074 27.731 1.00 83.25 202 PRO A O 1
ATOM 1502 N N . TYR A 1 203 ? -13.368 1.762 25.761 1.00 89.44 203 TYR A N 1
ATOM 1503 C CA . TYR A 1 203 ? -14.313 0.748 26.234 1.00 89.44 203 TYR A CA 1
ATOM 1504 C C . TYR A 1 203 ? -13.717 -0.658 26.315 1.00 89.44 203 TYR A C 1
ATOM 1506 O O . TYR A 1 203 ? -14.229 -1.488 27.061 1.00 89.44 203 TYR A O 1
ATOM 1514 N N . THR A 1 204 ? -12.609 -0.916 25.617 1.00 87.81 204 THR A N 1
ATOM 1515 C CA . THR A 1 204 ? -11.923 -2.221 25.578 1.00 87.81 204 THR A CA 1
ATOM 1516 C C . THR A 1 204 ? -11.620 -2.775 26.975 1.00 87.81 204 THR A C 1
ATOM 1518 O O . THR A 1 204 ? -11.802 -3.960 27.239 1.00 87.81 204 THR A O 1
ATOM 1521 N N . ALA A 1 205 ? -11.271 -1.908 27.935 1.00 87.69 205 ALA A N 1
ATOM 1522 C CA . ALA A 1 205 ? -11.019 -2.305 29.325 1.00 87.69 205 ALA A CA 1
ATOM 1523 C C . ALA A 1 205 ? -12.257 -2.887 30.041 1.00 87.69 205 ALA A C 1
ATOM 1525 O O . ALA A 1 205 ? -12.135 -3.535 31.082 1.00 87.69 205 ALA A O 1
ATOM 1526 N N . TRP A 1 206 ? -13.460 -2.638 29.520 1.00 95.19 206 TRP A N 1
ATOM 1527 C CA . TRP A 1 206 ? -14.713 -3.150 30.066 1.00 95.19 206 TRP A CA 1
ATOM 1528 C C . TRP A 1 206 ? -15.092 -4.510 29.491 1.00 95.19 206 TRP A C 1
ATOM 1530 O O . TRP A 1 206 ? -15.858 -5.218 30.140 1.00 95.19 206 TRP A O 1
ATOM 1540 N N . CYS A 1 207 ? -14.526 -4.919 28.351 1.00 95.38 207 CYS A N 1
ATOM 1541 C CA . CYS A 1 207 ? -14.807 -6.222 27.750 1.00 95.38 207 CYS A CA 1
ATOM 1542 C C . CYS A 1 207 ? -14.458 -7.361 28.721 1.00 95.38 207 CYS A C 1
ATOM 1544 O O . CYS A 1 207 ? -15.247 -8.278 28.909 1.00 95.38 207 CYS A O 1
ATOM 1546 N N . ALA A 1 208 ? -13.359 -7.252 29.472 1.00 95.50 208 ALA A N 1
ATOM 1547 C CA . ALA A 1 208 ? -12.985 -8.237 30.493 1.00 95.50 208 ALA A CA 1
ATOM 1548 C C . ALA A 1 208 ? -13.934 -8.295 31.709 1.00 95.50 208 ALA A C 1
ATOM 1550 O O . ALA A 1 208 ? -13.866 -9.220 32.518 1.00 95.50 208 ALA A O 1
ATOM 1551 N N . SER A 1 209 ? -14.799 -7.298 31.902 1.00 95.62 209 SER A N 1
ATOM 1552 C CA . SER A 1 209 ? -15.601 -7.158 33.115 1.00 95.62 209 SER A CA 1
ATOM 1553 C C . SER A 1 209 ? -16.963 -7.835 32.982 1.00 95.62 209 SER A C 1
ATOM 1555 O O . SER A 1 209 ? -17.758 -7.496 32.108 1.00 95.62 209 SER A O 1
ATOM 1557 N N . ALA A 1 210 ? -17.289 -8.710 33.940 1.00 95.81 210 ALA A N 1
ATOM 1558 C CA . ALA A 1 210 ? -18.582 -9.397 34.007 1.00 95.81 210 ALA A CA 1
ATOM 1559 C C . ALA A 1 210 ? -19.791 -8.438 34.030 1.00 95.81 210 ALA A C 1
ATOM 1561 O O . ALA A 1 210 ? -20.877 -8.801 33.587 1.00 95.81 210 ALA A O 1
ATOM 1562 N N . SER A 1 211 ? -19.617 -7.195 34.499 1.00 96.81 211 SER A N 1
ATOM 1563 C CA . SER A 1 211 ? -20.675 -6.172 34.472 1.00 96.81 211 SER A CA 1
ATOM 1564 C C . SER A 1 211 ? -21.126 -5.813 33.052 1.00 96.81 211 SER A C 1
ATOM 1566 O O . SER A 1 211 ? -22.237 -5.318 32.863 1.00 96.81 211 SER A O 1
ATOM 1568 N N . TYR A 1 212 ? -20.287 -6.086 32.055 1.00 96.94 212 TYR A N 1
ATOM 1569 C CA . TYR A 1 212 ? -20.517 -5.810 30.642 1.00 96.94 212 TYR A CA 1
ATOM 1570 C C . TYR A 1 212 ? -20.598 -7.101 29.813 1.00 96.94 212 TYR A C 1
ATOM 1572 O O . TYR A 1 212 ? -20.435 -7.049 28.600 1.00 96.94 212 TYR A O 1
ATOM 1580 N N . ALA A 1 213 ? -20.845 -8.254 30.446 1.00 96.62 213 ALA A N 1
ATOM 1581 C CA . ALA A 1 213 ? -20.910 -9.545 29.766 1.00 96.62 213 ALA A CA 1
ATOM 1582 C C . ALA A 1 213 ? -21.968 -9.558 28.631 1.00 96.62 213 ALA A C 1
ATOM 1584 O O . ALA A 1 213 ? -23.144 -9.267 28.892 1.00 96.62 213 ALA A O 1
ATOM 1585 N N . PRO A 1 214 ? -21.590 -9.912 27.387 1.00 95.81 214 PRO A N 1
ATOM 1586 C CA . PRO A 1 214 ? -22.476 -9.873 26.230 1.00 95.81 214 PRO A CA 1
ATOM 1587 C C . PRO A 1 214 ? -23.606 -10.902 26.320 1.00 95.81 214 PRO A C 1
ATOM 1589 O O . PRO A 1 214 ? -23.396 -12.064 26.671 1.00 95.81 214 PRO A O 1
ATOM 1592 N N . GLY A 1 215 ? -24.825 -10.462 26.001 1.00 93.31 215 GLY A N 1
ATOM 1593 C CA . GLY A 1 215 ? -26.036 -11.292 26.055 1.00 93.31 215 GLY A CA 1
ATOM 1594 C C . GLY A 1 215 ? -26.610 -11.507 27.463 1.00 93.31 215 GLY A C 1
ATOM 1595 O O . GLY A 1 215 ? -27.769 -11.899 27.579 1.00 93.31 215 GLY A O 1
ATOM 1596 N N . ASP A 1 216 ? -25.851 -11.198 28.522 1.00 92.88 216 ASP A N 1
ATOM 1597 C CA . ASP A 1 216 ? -26.247 -11.435 29.920 1.00 92.88 216 ASP A CA 1
ATOM 1598 C C . ASP A 1 216 ? -26.525 -10.141 30.700 1.00 92.88 216 ASP A C 1
ATOM 1600 O O . ASP A 1 216 ? -27.500 -10.051 31.449 1.00 92.88 216 ASP A O 1
ATOM 1604 N N . SER A 1 217 ? -25.687 -9.112 30.528 1.00 93.38 217 SER A N 1
ATOM 1605 C CA . SER A 1 217 ? -25.756 -7.906 31.358 1.00 93.38 217 SER A CA 1
ATOM 1606 C C . SER A 1 217 ? -26.707 -6.831 30.803 1.00 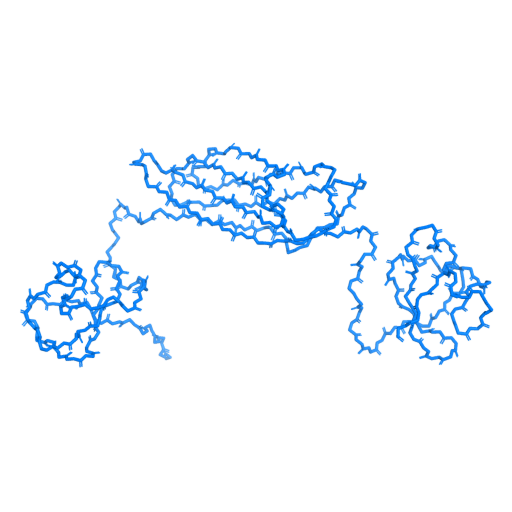93.38 217 SER A C 1
ATOM 1608 O O . SER A 1 217 ? -27.132 -6.864 29.654 1.00 93.38 217 SER A O 1
ATOM 1610 N N . LEU A 1 218 ? -27.069 -5.830 31.614 1.00 92.69 218 LEU A N 1
ATOM 1611 C CA . LEU A 1 218 ? -27.833 -4.662 31.134 1.00 92.69 218 LEU A CA 1
ATOM 1612 C C . LEU A 1 218 ? -26.950 -3.588 30.480 1.00 92.69 218 LEU A C 1
ATOM 1614 O O . LEU A 1 218 ? -27.482 -2.619 29.944 1.00 92.69 218 LEU A O 1
ATOM 1618 N N . TYR A 1 219 ? -25.629 -3.745 30.574 1.00 95.12 219 TYR A N 1
ATOM 1619 C CA . TYR A 1 219 ? -24.641 -2.744 30.178 1.00 95.12 219 TYR A CA 1
ATOM 1620 C C . TYR A 1 219 ? -23.727 -3.232 29.059 1.00 95.12 219 TYR A C 1
ATOM 1622 O O . TYR A 1 219 ? -22.818 -2.510 28.672 1.00 95.12 219 TYR A O 1
ATOM 1630 N N . TRP A 1 220 ? -23.923 -4.441 28.523 1.00 95.69 220 TRP A N 1
ATOM 1631 C CA . TRP A 1 220 ? -23.023 -4.994 27.508 1.00 95.69 220 TRP A CA 1
ATOM 1632 C C . TRP A 1 220 ? -22.850 -4.062 26.309 1.00 95.69 220 TRP A C 1
ATOM 1634 O O . TRP A 1 220 ? -21.768 -4.024 25.734 1.00 95.69 220 TRP A O 1
ATOM 1644 N N . GLN A 1 221 ? -23.869 -3.265 25.970 1.00 96.12 221 GLN A N 1
ATOM 1645 C CA . GLN A 1 221 ? -23.830 -2.296 24.875 1.00 96.12 221 GLN A CA 1
ATOM 1646 C C . GLN A 1 221 ? -22.733 -1.251 25.053 1.00 96.12 221 GLN A C 1
ATOM 1648 O O . GLN A 1 221 ? -22.332 -0.637 24.072 1.00 96.12 221 GLN A O 1
ATOM 1653 N N . ASP A 1 222 ? -22.252 -1.019 26.269 1.00 94.88 222 ASP A N 1
ATOM 1654 C CA . ASP A 1 222 ? -21.191 -0.054 26.532 1.00 94.88 222 ASP A CA 1
ATOM 1655 C C . ASP A 1 222 ? -19.806 -0.614 26.174 1.00 94.88 222 ASP A C 1
ATOM 1657 O O . ASP A 1 222 ? -18.93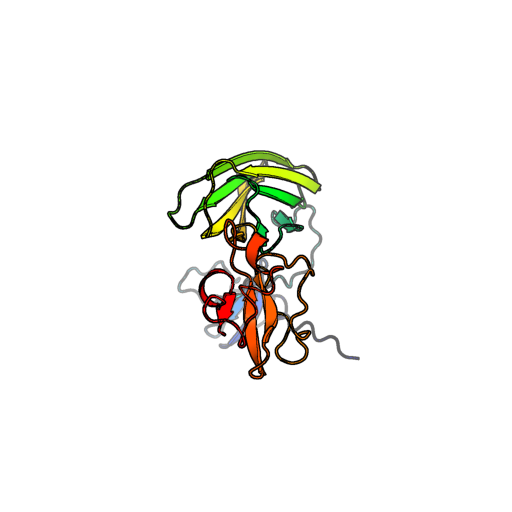4 0.160 25.793 1.00 94.88 222 ASP A O 1
ATOM 1661 N N . ALA A 1 223 ? -19.618 -1.940 26.213 1.00 95.56 223 ALA A N 1
ATOM 1662 C CA . ALA A 1 223 ? -18.341 -2.604 25.925 1.00 95.56 223 ALA A CA 1
ATOM 1663 C C . ALA A 1 223 ? -18.331 -3.415 24.617 1.00 95.56 223 ALA A C 1
ATOM 1665 O O . ALA A 1 223 ? -17.265 -3.649 24.063 1.00 95.56 223 ALA A O 1
ATOM 1666 N N . TRP A 1 224 ? -19.497 -3.808 24.098 1.00 95.00 224 TRP A N 1
ATOM 1667 C CA . TRP A 1 224 ? -19.621 -4.724 22.962 1.00 95.00 224 TRP A CA 1
ATOM 1668 C C . TRP A 1 224 ? -20.549 -4.186 21.869 1.00 95.00 224 TRP A C 1
ATOM 1670 O O . TRP A 1 224 ? -21.547 -3.514 22.147 1.00 95.00 224 TRP A O 1
ATOM 1680 N N . VAL A 1 225 ? -20.246 -4.522 20.617 1.00 93.50 225 VAL A N 1
ATOM 1681 C CA . VAL A 1 225 ? -21.135 -4.376 19.455 1.00 93.50 225 VAL A CA 1
ATOM 1682 C C . VAL A 1 225 ? -21.721 -5.745 19.128 1.00 93.50 225 VAL A C 1
ATOM 1684 O O . VAL A 1 225 ? -20.982 -6.715 19.018 1.00 93.50 225 VAL A O 1
ATOM 1687 N N . LYS A 1 226 ? -23.046 -5.845 18.984 1.00 91.88 226 LYS A N 1
ATOM 1688 C CA . LYS A 1 226 ? -23.701 -7.088 18.550 1.00 91.88 226 LYS A CA 1
ATOM 1689 C C . LYS A 1 226 ? -23.684 -7.176 17.020 1.00 91.88 226 LYS A C 1
ATOM 1691 O O . LYS A 1 226 ? -24.098 -6.205 16.383 1.00 91.88 226 LYS A O 1
ATOM 1696 N N . LEU A 1 227 ? -23.238 -8.312 16.477 1.00 85.31 227 LEU A N 1
ATOM 1697 C CA . LEU A 1 227 ? -23.146 -8.601 15.036 1.00 85.31 227 LEU A CA 1
ATOM 1698 C C . LEU A 1 227 ? -24.394 -9.316 14.493 1.00 85.31 227 LEU A C 1
ATOM 1700 O O . LEU A 1 227 ? -25.040 -10.070 15.261 1.00 85.31 227 LEU A O 1
#

Sequence (227 aa):
MTDGSNCAAAWDTNTVYVEGDQVSHDGATWVAGWYTRGEEPGTTGEWGVWKKASDSSCGGNPGPGGDVELSVSGLQSEYILDNGDVSIQFTLESNEALDVIANVINSAGSVVEQTIVKLTDSRTVTMDLYDVTEGQYKLEVVGTATDGEVVMVDNSFSVKEEGGTTPPPPGDYPPYEAGTNYEAGEIVVGSDNGLYECKPWPYTAWCASASYAPGDSLYWQDAWVKL

Foldseek 3Di:
DDPDPPDADADDQADWDAAQHWHDDPQFIWGFNGIDHNDHAPPQPPPGRIDTDGSHGDDDDPDVDDAKDKDKAPFDQEFEDDPQKTKTKIKMAIPAWWFKKKFKAFPVRDTQDIDTDTDGGMDMDIDMGGNHDWHKIKIWMWTADPVGDIDIDIDMHTYYYQQPDDDDDPDDAAAQDAQDQDGRQHWHQAPVRWIKGFHHPPQSRCSNHPCLGPPPHPNVVSGIDTD